Protein AF-A0A505HQ10-F1 (afdb_monomer_lite)

Structure (mmCIF, N/CA/C/O backbone):
data_AF-A0A505HQ10-F1
#
_entry.id   AF-A0A505HQ10-F1
#
loop_
_atom_site.group_PDB
_atom_site.id
_atom_site.type_symbol
_atom_site.label_atom_id
_atom_site.label_alt_id
_atom_site.label_comp_id
_atom_site.label_asym_id
_atom_site.label_entity_id
_atom_site.label_seq_id
_atom_site.pdbx_PDB_ins_code
_atom_site.Cartn_x
_atom_site.Cartn_y
_atom_site.Cartn_z
_atom_site.occupancy
_atom_site.B_iso_or_equiv
_atom_site.auth_seq_id
_atom_site.auth_comp_id
_atom_site.auth_asym_id
_atom_site.auth_atom_id
_atom_site.pdbx_PDB_model_num
ATOM 1 N N . MET A 1 1 ? 31.669 -4.950 -27.043 1.00 69.25 1 MET A N 1
ATOM 2 C CA . MET A 1 1 ? 32.373 -6.234 -26.830 1.00 69.25 1 MET A CA 1
ATOM 3 C C . MET A 1 1 ? 33.178 -6.552 -28.081 1.00 69.25 1 MET A C 1
ATOM 5 O O . MET A 1 1 ? 32.612 -6.490 -29.171 1.00 69.25 1 MET A O 1
ATOM 9 N N . SER A 1 2 ? 34.486 -6.797 -27.958 1.00 76.25 2 SER A N 1
ATOM 10 C CA . SER A 1 2 ? 35.298 -7.228 -29.107 1.00 76.25 2 SER A CA 1
ATOM 11 C C . SER A 1 2 ? 35.039 -8.706 -29.431 1.00 76.25 2 SER A C 1
ATOM 13 O O . SER A 1 2 ? 34.543 -9.439 -28.576 1.00 76.25 2 SER A O 1
ATOM 15 N N . CYS A 1 3 ? 35.395 -9.170 -30.632 1.00 75.81 3 CYS A N 1
ATOM 16 C CA . CYS A 1 3 ? 35.243 -10.585 -31.007 1.00 75.81 3 CYS A CA 1
ATOM 17 C C . CYS A 1 3 ? 36.034 -11.506 -30.058 1.00 75.81 3 CYS A C 1
ATOM 19 O O . CYS A 1 3 ? 35.533 -12.537 -29.627 1.00 75.81 3 CYS A O 1
ATOM 21 N N . LYS A 1 4 ? 37.225 -11.066 -29.624 1.00 78.88 4 LYS A N 1
ATOM 22 C CA . LYS A 1 4 ? 38.068 -11.785 -28.652 1.00 78.88 4 LYS A CA 1
ATOM 23 C C . LYS A 1 4 ? 37.446 -11.876 -27.258 1.00 78.88 4 LYS A C 1
ATOM 25 O O . LYS A 1 4 ? 37.698 -12.832 -26.532 1.00 78.88 4 LYS A O 1
ATOM 30 N N . ASP A 1 5 ? 36.676 -10.868 -26.853 1.00 80.81 5 ASP A N 1
ATOM 31 C CA . ASP A 1 5 ? 35.948 -10.919 -25.582 1.00 80.81 5 ASP A CA 1
ATOM 32 C C . ASP A 1 5 ? 34.778 -11.898 -25.680 1.00 80.81 5 ASP A C 1
ATOM 34 O O . ASP A 1 5 ? 34.538 -12.654 -24.744 1.00 80.81 5 ASP A O 1
ATOM 38 N N . PHE A 1 6 ? 34.095 -11.935 -26.827 1.00 81.56 6 PHE A N 1
ATOM 39 C CA . PHE A 1 6 ? 33.006 -12.876 -27.063 1.00 81.56 6 PHE A CA 1
ATOM 40 C C . PHE A 1 6 ? 33.484 -14.335 -27.056 1.00 81.56 6 PHE A C 1
ATOM 42 O O . PHE A 1 6 ? 32.875 -15.155 -26.377 1.00 81.56 6 PHE A O 1
ATOM 49 N N . GLU A 1 7 ? 34.619 -14.646 -27.693 1.00 82.44 7 GLU A N 1
ATOM 50 C CA . GLU A 1 7 ? 35.239 -15.984 -27.644 1.00 82.44 7 GLU A CA 1
ATOM 51 C C . GLU A 1 7 ? 35.497 -16.456 -26.203 1.00 82.44 7 GLU A C 1
ATOM 53 O O . GLU A 1 7 ? 35.277 -17.619 -25.868 1.00 82.44 7 GLU A O 1
ATOM 58 N N . LYS A 1 8 ? 35.919 -15.547 -25.312 1.00 82.94 8 LYS A N 1
ATOM 59 C CA . LYS A 1 8 ? 36.089 -15.864 -23.885 1.00 82.94 8 LYS A CA 1
ATOM 60 C C . LYS A 1 8 ? 34.754 -16.116 -23.194 1.00 82.94 8 LYS A C 1
ATOM 62 O O . LYS A 1 8 ? 34.666 -17.021 -22.369 1.00 82.94 8 LYS A O 1
ATOM 67 N N . VAL A 1 9 ? 33.727 -15.327 -23.517 1.00 82.19 9 VAL A N 1
ATOM 68 C CA . VAL A 1 9 ? 32.388 -15.473 -22.928 1.00 82.19 9 VAL A CA 1
ATOM 69 C C . VAL A 1 9 ? 31.725 -16.780 -23.369 1.00 82.19 9 VAL A C 1
ATOM 71 O O . VAL A 1 9 ? 31.052 -17.416 -22.562 1.00 82.19 9 VAL A O 1
ATOM 74 N N . GLN A 1 10 ? 31.975 -17.239 -24.598 1.00 81.81 10 GLN A N 1
ATOM 75 C CA . GLN A 1 10 ? 31.520 -18.549 -25.079 1.00 81.81 10 GLN A CA 1
ATOM 76 C C . GLN A 1 10 ? 32.100 -19.727 -24.284 1.00 81.81 10 GLN A C 1
ATOM 78 O O . GLN A 1 10 ? 31.505 -20.800 -24.279 1.00 81.81 10 GLN A O 1
ATOM 83 N N . GLY A 1 11 ? 33.222 -19.530 -23.584 1.00 80.94 11 GLY A N 1
ATOM 84 C CA . GLY A 1 11 ? 33.797 -20.522 -22.676 1.00 80.94 11 GLY A CA 1
ATOM 85 C C . GLY A 1 11 ? 33.068 -20.662 -21.333 1.00 80.94 11 GLY A C 1
ATOM 86 O O . GLY A 1 11 ? 33.374 -21.588 -20.583 1.00 80.94 11 GLY A O 1
ATOM 87 N N . TYR A 1 12 ? 32.126 -19.772 -21.003 1.00 85.06 12 TYR A N 1
ATOM 88 C CA . TYR A 1 12 ? 31.297 -19.905 -19.804 1.00 85.06 12 TYR A CA 1
ATOM 89 C C . TYR A 1 12 ? 30.144 -20.888 -20.021 1.00 85.06 12 TYR A C 1
ATOM 91 O O . TYR A 1 12 ? 29.662 -21.078 -21.136 1.00 85.06 12 TYR A O 1
ATOM 99 N N . SER A 1 13 ? 29.653 -21.478 -18.929 1.00 85.06 13 SER A N 1
ATOM 100 C CA . SER A 1 13 ? 28.484 -22.366 -18.920 1.00 85.06 13 SER A CA 1
ATOM 101 C C . SER A 1 13 ? 27.173 -21.576 -19.063 1.00 85.06 13 SER A C 1
ATOM 103 O O . SER A 1 13 ? 26.354 -21.540 -18.145 1.00 85.06 13 SER A O 1
ATOM 105 N N . ILE A 1 14 ? 27.009 -20.891 -20.192 1.00 84.31 14 ILE A N 1
ATOM 106 C CA . ILE A 1 14 ? 25.787 -20.181 -20.576 1.00 84.31 14 ILE A CA 1
ATOM 107 C C . ILE A 1 14 ? 25.034 -21.067 -21.568 1.00 84.31 14 ILE A C 1
ATOM 109 O O . ILE A 1 14 ? 25.628 -21.572 -22.522 1.00 84.31 14 ILE A O 1
ATOM 113 N N . ASP A 1 15 ? 23.732 -21.257 -21.358 1.00 87.50 15 ASP A N 1
ATOM 114 C CA . ASP A 1 15 ? 22.881 -21.871 -22.376 1.00 87.50 15 ASP A CA 1
ATOM 115 C C . ASP A 1 15 ? 22.620 -20.854 -23.487 1.00 87.50 15 ASP A C 1
ATOM 117 O O . ASP A 1 15 ? 21.781 -19.966 -23.362 1.00 87.50 15 ASP A O 1
ATOM 121 N N . TRP A 1 16 ? 23.381 -20.955 -24.573 1.00 86.94 16 TRP A N 1
ATOM 122 C CA . TRP A 1 16 ? 23.271 -20.043 -25.709 1.00 86.94 16 TRP A CA 1
ATOM 123 C C . TRP A 1 16 ? 21.993 -20.241 -26.531 1.00 86.94 16 TRP A C 1
ATOM 125 O O . TRP A 1 16 ? 21.658 -19.364 -27.323 1.00 86.94 16 TRP A O 1
ATOM 135 N N . ASN A 1 17 ? 21.252 -21.337 -26.328 1.00 89.56 17 ASN A N 1
ATOM 136 C CA . ASN A 1 17 ? 20.013 -21.605 -27.065 1.00 89.56 17 ASN A CA 1
ATOM 137 C C . ASN A 1 17 ? 18.846 -20.711 -26.627 1.00 89.56 17 ASN A C 1
ATOM 139 O O . ASN A 1 17 ? 17.808 -20.709 -27.280 1.00 89.56 17 ASN A O 1
ATOM 143 N N . ILE A 1 18 ? 19.005 -19.944 -25.543 1.00 90.00 18 ILE A N 1
ATOM 144 C CA . ILE A 1 18 ? 18.011 -18.950 -25.117 1.00 90.00 18 ILE A CA 1
ATOM 145 C C . ILE A 1 18 ? 17.978 -17.713 -26.031 1.00 90.00 18 ILE A C 1
ATOM 147 O O . ILE A 1 18 ? 17.089 -16.879 -25.878 1.00 90.00 18 ILE A O 1
ATOM 151 N N . PHE A 1 19 ? 18.953 -17.558 -26.936 1.00 91.19 19 PHE A N 1
ATOM 152 C CA . PHE A 1 19 ? 19.050 -16.425 -27.853 1.00 91.19 19 PHE A CA 1
ATOM 153 C C . PHE A 1 19 ? 18.752 -16.857 -29.292 1.00 91.19 19 PHE A C 1
ATOM 155 O O . PHE A 1 19 ? 19.491 -17.653 -29.868 1.00 91.19 19 PHE A O 1
ATOM 162 N N . ASP A 1 20 ? 17.744 -16.247 -29.917 1.00 89.69 20 ASP A N 1
ATOM 163 C CA . ASP A 1 20 ? 17.444 -16.445 -31.346 1.00 89.69 20 ASP A CA 1
ATOM 164 C C . ASP A 1 20 ? 18.502 -15.815 -32.274 1.00 89.69 20 ASP A C 1
ATOM 166 O O . ASP A 1 20 ? 18.620 -16.167 -33.449 1.00 89.69 20 ASP A O 1
ATOM 170 N N . GLY A 1 21 ? 19.287 -14.865 -31.758 1.00 88.12 21 GLY A N 1
ATOM 171 C CA . GLY A 1 21 ? 20.346 -14.191 -32.498 1.00 88.12 21 GLY A CA 1
ATOM 172 C C . GLY A 1 21 ? 21.347 -13.494 -31.582 1.00 88.12 21 GLY A C 1
ATOM 173 O O . GLY A 1 21 ? 20.997 -12.987 -30.517 1.00 88.12 21 GLY A O 1
ATOM 174 N N . ILE A 1 22 ? 22.610 -13.451 -32.014 1.00 89.0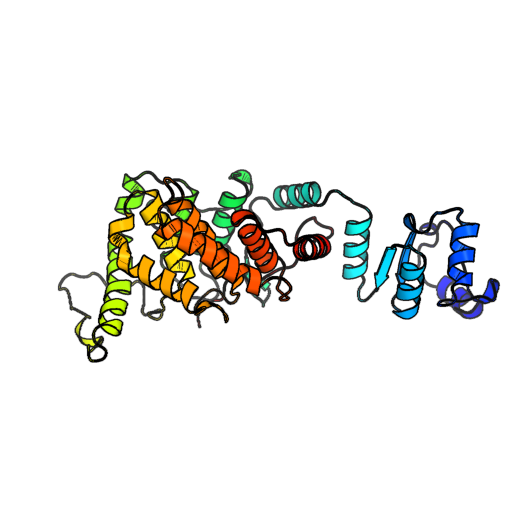0 22 ILE A N 1
ATOM 175 C CA . ILE A 1 22 ? 23.713 -12.824 -31.278 1.00 89.00 22 ILE A CA 1
ATOM 176 C C . ILE A 1 22 ? 24.330 -11.732 -32.155 1.00 89.00 22 ILE A C 1
ATOM 178 O O . ILE A 1 22 ? 24.788 -11.997 -33.264 1.00 89.00 22 ILE A O 1
ATOM 182 N N . PHE A 1 23 ? 24.361 -10.500 -31.641 1.00 88.62 23 PHE A N 1
ATOM 183 C CA . PHE A 1 23 ? 24.881 -9.325 -32.343 1.00 88.62 23 PHE A CA 1
ATOM 184 C C . PHE A 1 23 ? 26.115 -8.777 -31.619 1.00 88.62 23 PHE A C 1
ATOM 186 O O . PHE A 1 23 ? 26.019 -8.246 -30.510 1.00 88.62 23 PHE A O 1
ATOM 193 N N . ILE A 1 24 ? 27.289 -8.890 -32.245 1.00 87.50 24 ILE A N 1
ATOM 194 C CA . ILE A 1 24 ? 28.575 -8.519 -31.640 1.00 87.50 24 ILE A CA 1
ATOM 195 C C . ILE A 1 24 ? 29.078 -7.221 -32.272 1.00 87.50 24 ILE A C 1
ATOM 197 O O . ILE A 1 24 ? 29.291 -7.142 -33.479 1.00 87.50 24 ILE A O 1
ATOM 201 N N . SER A 1 25 ? 29.311 -6.189 -31.455 1.00 84.56 25 SER A N 1
ATOM 202 C CA . SER A 1 25 ? 29.759 -4.872 -31.944 1.00 84.56 25 SER A CA 1
ATOM 203 C C . SER A 1 25 ? 31.066 -4.930 -32.747 1.00 84.56 25 SER A C 1
ATOM 205 O O . SER A 1 25 ? 31.251 -4.145 -33.670 1.00 84.56 25 SER A O 1
ATOM 207 N N . GLY A 1 26 ? 31.967 -5.860 -32.400 1.00 81.44 26 GLY A N 1
ATOM 208 C CA . GLY A 1 26 ? 33.224 -6.073 -33.122 1.00 81.44 26 GLY A CA 1
ATOM 209 C C . GLY A 1 26 ? 33.031 -6.531 -34.571 1.00 81.44 26 GLY A C 1
ATOM 210 O O . GLY A 1 26 ? 33.751 -6.054 -35.441 1.00 81.44 26 GLY A O 1
ATOM 211 N N . ASP A 1 27 ? 32.025 -7.370 -34.834 1.00 81.69 27 ASP A N 1
ATOM 212 C CA . ASP A 1 27 ? 31.728 -7.878 -36.181 1.00 81.69 27 ASP A CA 1
ATOM 213 C C . ASP A 1 27 ? 30.981 -6.847 -37.031 1.00 81.69 27 ASP A C 1
ATOM 215 O O . ASP A 1 27 ? 31.125 -6.802 -38.250 1.00 81.69 27 ASP A O 1
ATOM 219 N N . MET A 1 28 ? 30.179 -5.999 -36.382 1.00 82.31 28 MET A N 1
ATOM 220 C CA . MET A 1 28 ? 29.328 -5.026 -37.067 1.00 82.31 28 MET A CA 1
ATOM 221 C C . MET A 1 28 ? 30.017 -3.675 -37.315 1.00 82.31 28 MET A C 1
ATOM 223 O O . MET A 1 28 ? 29.509 -2.865 -38.088 1.00 82.31 28 MET A O 1
ATOM 227 N N . GLY A 1 29 ? 31.139 -3.388 -36.642 1.00 86.75 29 GLY A N 1
ATOM 228 C CA . GLY A 1 29 ? 31.834 -2.094 -36.737 1.00 86.75 29 GLY A CA 1
ATOM 229 C C . GLY A 1 29 ? 31.038 -0.900 -36.185 1.00 86.75 29 GLY A C 1
ATOM 230 O O . GLY A 1 29 ? 31.403 0.254 -36.417 1.00 86.75 29 GLY A O 1
ATOM 231 N N . ILE A 1 30 ? 29.948 -1.174 -35.466 1.00 90.56 30 ILE A N 1
ATOM 232 C CA . ILE A 1 30 ? 29.060 -0.209 -34.812 1.00 90.56 30 ILE A CA 1
ATOM 233 C C . ILE A 1 30 ? 28.798 -0.690 -33.383 1.00 90.56 30 ILE A C 1
ATOM 235 O O . ILE A 1 30 ? 28.756 -1.898 -33.126 1.00 90.56 30 ILE A O 1
ATOM 239 N N . SER A 1 31 ? 28.635 0.229 -32.434 1.00 91.38 31 SER A N 1
ATOM 240 C CA . SER A 1 31 ? 28.509 -0.115 -31.016 1.00 91.38 31 SER A CA 1
ATOM 241 C C . SER A 1 31 ? 27.450 0.716 -30.300 1.00 91.38 31 SER A C 1
ATOM 243 O O . SER A 1 31 ? 27.067 1.786 -30.756 1.00 91.38 31 SER A O 1
ATOM 245 N N . LYS A 1 32 ? 26.961 0.228 -29.158 1.00 92.44 32 LYS A N 1
ATOM 246 C CA . LYS A 1 32 ? 26.178 1.058 -28.233 1.00 92.44 32 LYS A CA 1
ATOM 247 C C . LYS A 1 32 ? 27.102 2.122 -27.607 1.00 92.44 32 LYS A C 1
ATOM 249 O O . LYS A 1 32 ? 28.248 1.770 -27.316 1.00 92.44 32 LYS A O 1
ATOM 254 N N . PRO A 1 33 ? 26.648 3.369 -27.376 1.00 94.56 33 PRO A N 1
ATOM 255 C CA . PRO A 1 33 ? 25.275 3.876 -27.505 1.00 94.56 33 PRO A CA 1
ATOM 256 C C . PRO A 1 33 ? 24.950 4.507 -28.879 1.00 94.56 33 PRO A C 1
ATOM 258 O O . PRO A 1 33 ? 24.071 5.352 -28.978 1.00 94.56 33 PRO A O 1
ATOM 261 N N . GLU A 1 34 ? 25.646 4.166 -29.967 1.00 95.06 34 GLU A N 1
ATOM 262 C CA . GLU A 1 34 ? 25.384 4.793 -31.271 1.00 95.06 34 GLU A CA 1
ATOM 263 C C . GLU A 1 34 ? 23.969 4.451 -31.783 1.00 95.06 34 GLU A C 1
ATOM 265 O O . GLU A 1 34 ? 23.619 3.276 -31.892 1.00 95.06 34 GLU A O 1
ATOM 270 N N . LEU A 1 35 ? 23.177 5.453 -32.195 1.00 95.06 35 LEU A N 1
ATOM 271 C CA . LEU A 1 35 ? 21.815 5.258 -32.738 1.00 95.06 35 LEU A CA 1
ATOM 272 C C . LEU A 1 35 ? 21.767 4.200 -33.853 1.00 95.06 35 LEU A C 1
ATOM 274 O O . LEU A 1 35 ? 20.886 3.343 -33.881 1.00 95.06 35 LEU A O 1
ATOM 278 N N . ARG A 1 36 ? 22.771 4.213 -34.742 1.00 94.94 36 ARG A N 1
ATOM 279 C CA . ARG A 1 36 ? 22.881 3.263 -35.859 1.00 94.94 36 ARG A CA 1
ATOM 280 C C . ARG A 1 36 ? 23.001 1.802 -35.417 1.00 94.94 36 ARG A C 1
ATOM 282 O O . ARG A 1 36 ? 22.603 0.933 -36.182 1.00 94.94 36 ARG A O 1
ATOM 289 N N . PHE A 1 37 ? 23.515 1.519 -34.214 1.00 94.31 37 PHE A N 1
ATOM 290 C CA . PHE A 1 37 ? 23.559 0.158 -33.666 1.00 94.31 37 PHE A CA 1
ATOM 291 C C . PHE A 1 37 ? 22.145 -0.370 -33.423 1.00 94.31 37 PHE A C 1
ATOM 293 O O . PHE A 1 37 ? 21.797 -1.458 -33.874 1.00 94.31 37 PHE A O 1
ATOM 300 N N . PHE A 1 38 ? 21.313 0.425 -32.755 1.00 94.50 38 PHE A N 1
ATOM 301 C CA . PHE A 1 38 ? 19.937 0.054 -32.452 1.00 94.50 38 PHE A CA 1
ATOM 302 C C . PHE A 1 38 ? 19.074 -0.001 -33.717 1.00 94.50 38 PHE A C 1
ATOM 304 O O . PHE A 1 38 ? 18.340 -0.968 -33.889 1.00 94.50 38 PHE A O 1
ATOM 311 N N . SER A 1 39 ? 19.214 0.964 -34.638 1.00 94.38 39 SER A N 1
ATOM 312 C CA . SER A 1 39 ? 18.525 0.921 -35.938 1.00 94.38 39 SER A CA 1
ATOM 313 C C . SER A 1 39 ? 18.885 -0.343 -36.715 1.00 94.38 39 SER A C 1
ATOM 315 O O . SER A 1 39 ? 17.997 -1.036 -37.194 1.00 94.38 39 SER A O 1
ATOM 317 N N . HIS A 1 40 ? 20.174 -0.698 -36.763 1.00 93.31 40 HIS A N 1
ATOM 318 C CA . HIS A 1 40 ? 20.620 -1.915 -37.432 1.00 93.31 40 HIS A CA 1
ATOM 319 C C . HIS A 1 40 ? 19.999 -3.177 -36.821 1.00 93.31 40 HIS A C 1
ATOM 321 O O . HIS A 1 40 ? 19.583 -4.065 -37.558 1.00 93.31 40 HIS A O 1
ATOM 327 N N . ILE A 1 41 ? 19.915 -3.268 -35.489 1.00 92.44 41 ILE A N 1
ATOM 328 C CA . ILE A 1 41 ? 19.275 -4.411 -34.822 1.00 92.44 41 ILE A CA 1
ATOM 329 C C . ILE A 1 41 ? 17.781 -4.474 -35.151 1.00 92.44 41 ILE A C 1
ATOM 331 O O . ILE A 1 41 ? 17.301 -5.542 -35.525 1.00 92.44 41 ILE A O 1
ATOM 335 N N . LEU A 1 42 ? 17.059 -3.353 -35.058 1.00 94.12 42 LEU A N 1
ATOM 336 C CA . LEU A 1 42 ? 15.630 -3.286 -35.383 1.00 94.12 42 LEU A CA 1
ATOM 337 C C . LEU A 1 42 ? 15.362 -3.706 -36.835 1.00 94.12 42 LEU A C 1
ATOM 339 O O . LEU A 1 42 ? 14.501 -4.550 -37.078 1.00 94.12 42 LEU A O 1
ATOM 343 N N . ASP A 1 43 ? 16.162 -3.205 -37.780 1.00 93.44 43 ASP A N 1
ATOM 344 C CA . ASP A 1 43 ? 16.068 -3.562 -39.198 1.00 93.44 43 ASP A CA 1
ATOM 345 C C . ASP A 1 43 ? 16.375 -5.048 -39.432 1.00 93.44 43 ASP A C 1
ATOM 347 O O . ASP A 1 43 ? 15.724 -5.707 -40.239 1.00 93.44 43 ASP A O 1
ATOM 351 N N . ARG A 1 44 ? 17.363 -5.620 -38.735 1.00 91.75 44 ARG A N 1
ATOM 352 C CA . ARG A 1 44 ? 17.715 -7.043 -38.886 1.00 91.75 44 ARG A CA 1
ATOM 353 C C . ARG A 1 44 ? 16.656 -7.970 -38.302 1.00 91.75 44 ARG A C 1
ATOM 355 O O . ARG A 1 44 ? 16.420 -9.028 -38.878 1.00 91.75 44 ARG A O 1
ATOM 362 N N . LEU A 1 45 ? 16.041 -7.578 -37.189 1.00 92.25 45 LEU A N 1
ATOM 363 C CA . LEU A 1 45 ? 14.980 -8.339 -36.531 1.00 92.25 45 LEU A CA 1
ATOM 364 C C . LEU A 1 45 ? 13.592 -8.088 -37.139 1.00 92.25 45 LEU A C 1
ATOM 366 O O . LEU A 1 45 ? 12.681 -8.860 -36.864 1.00 92.25 45 LEU A O 1
ATOM 370 N N . GLN A 1 46 ? 13.438 -7.052 -37.976 1.00 95.19 46 GLN A N 1
ATOM 371 C CA . GLN A 1 46 ? 12.153 -6.617 -38.542 1.00 95.19 46 GLN A CA 1
ATOM 372 C C . GLN A 1 46 ? 11.108 -6.312 -37.452 1.00 95.19 46 GLN A C 1
ATOM 374 O O . GLN A 1 46 ? 9.938 -6.664 -37.587 1.00 95.19 46 GLN A O 1
ATOM 379 N N . LEU A 1 47 ? 11.542 -5.659 -36.368 1.00 95.31 47 LEU A N 1
ATOM 380 C CA . LEU A 1 47 ? 10.695 -5.281 -35.231 1.00 95.31 47 LEU A CA 1
ATOM 381 C C . LEU A 1 47 ? 10.499 -3.767 -35.171 1.00 95.31 47 LEU A C 1
ATOM 383 O O . LEU A 1 47 ? 11.431 -2.996 -35.417 1.00 95.31 47 LEU A O 1
ATOM 387 N N . ALA A 1 48 ? 9.303 -3.330 -34.780 1.00 96.44 48 ALA A N 1
ATOM 388 C CA . ALA A 1 48 ? 9.080 -1.935 -34.430 1.00 96.44 48 ALA A CA 1
ATOM 389 C C . ALA A 1 48 ? 9.755 -1.612 -33.081 1.00 96.44 48 ALA A C 1
ATOM 391 O O . ALA A 1 48 ? 9.785 -2.465 -32.191 1.00 96.44 48 ALA A O 1
ATOM 392 N N . PRO A 1 49 ? 10.232 -0.370 -32.856 1.00 96.19 49 PRO A N 1
ATOM 393 C CA . PRO A 1 49 ? 10.822 0.017 -31.573 1.00 96.19 49 PRO A CA 1
ATOM 394 C C . PRO A 1 49 ? 9.934 -0.318 -30.364 1.00 96.19 49 PRO A C 1
ATOM 396 O O . PRO A 1 49 ? 10.419 -0.839 -29.365 1.00 96.19 49 PRO A O 1
ATOM 399 N N . SER A 1 50 ? 8.617 -0.118 -30.484 1.00 94.81 50 SER A N 1
ATOM 400 C CA . SER A 1 50 ? 7.637 -0.392 -29.423 1.00 94.81 50 SER A CA 1
ATOM 401 C C . SER A 1 50 ? 7.498 -1.871 -29.039 1.00 94.81 50 SER A C 1
ATOM 403 O O . SER A 1 50 ? 6.855 -2.181 -28.038 1.00 94.81 50 SER A O 1
ATOM 405 N N . GLU A 1 51 ? 8.053 -2.781 -29.839 1.00 94.06 51 GLU A N 1
ATOM 406 C CA . GLU A 1 51 ? 8.045 -4.229 -29.605 1.00 94.06 51 GLU A CA 1
ATOM 407 C C . GLU A 1 51 ? 9.330 -4.712 -28.919 1.00 94.06 51 GLU A C 1
ATOM 409 O O . GLU A 1 51 ? 9.441 -5.885 -28.569 1.00 94.06 51 GLU A O 1
ATOM 414 N N . VAL A 1 52 ? 10.302 -3.818 -28.704 1.00 95.38 52 VAL A N 1
ATOM 415 C CA . VAL A 1 52 ? 11.618 -4.158 -28.164 1.00 95.38 52 VAL A CA 1
ATOM 416 C C . VAL A 1 52 ? 11.793 -3.606 -26.753 1.00 95.38 52 VAL A C 1
ATOM 418 O O . VAL A 1 52 ? 11.522 -2.436 -26.469 1.00 95.38 52 VAL A O 1
ATOM 421 N N . ILE A 1 53 ? 12.297 -4.470 -25.869 1.00 95.38 53 ILE A N 1
ATOM 422 C CA . ILE A 1 53 ? 12.751 -4.112 -24.526 1.00 95.38 53 ILE A CA 1
ATOM 423 C C . ILE A 1 53 ? 14.271 -4.269 -24.483 1.00 95.38 53 ILE A C 1
ATOM 425 O O . ILE A 1 53 ? 14.796 -5.361 -24.691 1.00 95.38 53 ILE A O 1
ATOM 429 N N . VAL A 1 54 ? 14.984 -3.185 -24.187 1.00 95.62 54 VAL A N 1
ATOM 430 C CA . VAL A 1 54 ? 16.441 -3.194 -24.017 1.00 95.62 54 VAL A CA 1
ATOM 431 C C . VAL A 1 54 ? 16.791 -3.324 -22.539 1.00 95.62 54 VAL A C 1
ATOM 433 O O . VAL A 1 54 ? 16.391 -2.496 -21.729 1.00 95.62 54 VAL A O 1
ATOM 436 N N . VAL A 1 55 ? 17.584 -4.332 -22.183 1.00 95.88 55 VAL A N 1
ATOM 437 C CA . VAL A 1 55 ? 18.128 -4.496 -20.827 1.00 95.88 55 VAL A CA 1
ATOM 438 C C . VAL A 1 55 ? 19.620 -4.183 -20.861 1.00 95.88 55 VAL A C 1
ATOM 440 O O . VAL A 1 55 ? 20.383 -4.863 -21.548 1.00 95.88 55 VAL A O 1
ATOM 443 N N . ASP A 1 56 ? 20.048 -3.147 -20.142 1.00 95.12 56 ASP A N 1
ATOM 444 C CA . ASP A 1 56 ? 21.451 -2.723 -20.118 1.00 95.12 56 ASP A CA 1
ATOM 445 C C . ASP A 1 56 ? 21.810 -2.074 -18.773 1.00 95.12 56 ASP A C 1
ATOM 447 O O . ASP A 1 56 ? 20.963 -1.474 -18.121 1.00 95.12 56 ASP A O 1
ATOM 451 N N . HIS A 1 57 ? 23.064 -2.198 -18.343 1.00 94.12 57 HIS A N 1
ATOM 452 C CA . HIS A 1 57 ? 23.566 -1.578 -17.109 1.00 94.12 57 HIS A CA 1
ATOM 453 C C . HIS A 1 57 ? 24.068 -0.145 -17.344 1.00 94.12 57 HIS A C 1
ATOM 455 O O . HIS A 1 57 ? 24.261 0.610 -16.395 1.00 94.12 57 HIS A O 1
ATOM 461 N N . ASN A 1 58 ? 24.317 0.236 -18.600 1.00 94.75 58 ASN A N 1
ATOM 462 C CA . ASN A 1 58 ? 24.805 1.556 -18.964 1.00 94.75 58 ASN A CA 1
ATOM 463 C C . ASN A 1 58 ? 23.636 2.505 -19.278 1.00 94.75 58 ASN A C 1
ATOM 465 O O . ASN A 1 58 ? 22.798 2.233 -20.141 1.00 94.75 58 ASN A O 1
ATOM 469 N N . THR A 1 59 ? 23.615 3.655 -18.604 1.00 95.62 59 THR A N 1
ATOM 470 C CA . THR A 1 59 ? 22.554 4.663 -18.725 1.00 95.62 59 THR A CA 1
ATOM 471 C C . THR A 1 59 ? 22.454 5.286 -20.115 1.00 95.62 59 THR A C 1
ATOM 473 O O . THR A 1 59 ? 21.345 5.578 -20.553 1.00 95.62 59 THR A O 1
ATOM 476 N N . ASP A 1 60 ? 23.564 5.448 -20.838 1.00 97.00 60 ASP A N 1
ATOM 477 C CA . ASP A 1 60 ? 23.570 6.036 -22.184 1.00 97.00 60 ASP A CA 1
ATOM 478 C C . ASP A 1 60 ? 22.952 5.074 -23.207 1.00 97.00 60 ASP A C 1
ATOM 480 O O . ASP A 1 60 ? 22.223 5.494 -24.110 1.00 97.00 60 ASP A O 1
ATOM 484 N N . ASN A 1 61 ? 23.175 3.766 -23.035 1.00 96.44 61 ASN A N 1
ATOM 485 C CA . ASN A 1 61 ? 22.543 2.730 -23.857 1.00 96.44 61 ASN A CA 1
ATOM 486 C C . ASN A 1 61 ? 21.022 2.717 -23.645 1.00 96.44 61 ASN A C 1
ATOM 488 O O . ASN A 1 61 ? 20.263 2.671 -24.613 1.00 96.44 61 ASN A O 1
ATOM 492 N N . VAL A 1 62 ? 20.587 2.790 -22.382 1.00 96.38 62 VAL A N 1
ATOM 493 C CA . VAL A 1 62 ? 19.169 2.857 -21.994 1.00 96.38 62 VAL A CA 1
ATOM 494 C C . VAL A 1 62 ? 18.515 4.127 -22.538 1.00 96.38 62 VAL A C 1
ATOM 496 O O . VAL A 1 62 ? 17.456 4.051 -23.157 1.00 96.38 62 VAL A O 1
ATOM 499 N N . LEU A 1 63 ? 19.159 5.286 -22.369 1.00 96.81 63 LEU A N 1
ATOM 500 C CA . LEU A 1 63 ? 18.678 6.567 -22.889 1.00 96.81 63 LEU A CA 1
ATOM 501 C C . LEU A 1 63 ? 18.497 6.515 -24.406 1.00 96.81 63 LEU A C 1
ATOM 503 O O . LEU A 1 63 ? 17.453 6.920 -24.915 1.00 96.81 63 LEU A O 1
ATOM 507 N N . THR A 1 64 ? 19.492 5.983 -25.118 1.00 97.56 64 THR A N 1
ATOM 508 C CA . THR A 1 64 ? 19.442 5.852 -26.577 1.00 97.56 64 THR A CA 1
ATOM 509 C C . THR A 1 64 ? 18.271 4.972 -26.997 1.00 97.56 64 THR A C 1
ATOM 511 O O . THR A 1 64 ? 17.473 5.384 -27.839 1.00 97.56 64 THR A O 1
ATOM 514 N N . ALA A 1 65 ? 18.106 3.807 -26.365 1.00 96.94 65 ALA A N 1
ATOM 515 C CA . ALA A 1 65 ? 16.990 2.913 -26.645 1.00 96.94 65 ALA A CA 1
ATOM 516 C C . ALA A 1 65 ? 15.625 3.603 -26.456 1.00 96.94 65 ALA A C 1
ATOM 518 O O . ALA A 1 65 ? 14.793 3.594 -27.366 1.00 96.94 65 ALA A O 1
ATOM 519 N N . ILE A 1 66 ? 15.425 4.274 -25.317 1.00 96.50 66 ILE A N 1
ATOM 520 C CA . ILE A 1 66 ? 14.179 4.997 -25.016 1.00 96.50 66 ILE A CA 1
ATOM 521 C C . ILE A 1 66 ? 13.936 6.119 -26.032 1.00 96.50 66 ILE A C 1
ATOM 523 O O . ILE A 1 66 ? 12.830 6.247 -26.554 1.00 96.50 66 ILE A O 1
ATOM 527 N N . SER A 1 67 ? 14.967 6.901 -26.373 1.00 97.06 67 SER A N 1
ATOM 528 C CA . SER A 1 67 ? 14.860 7.997 -27.352 1.00 97.06 67 SER A CA 1
ATOM 529 C C . SER A 1 67 ? 14.438 7.537 -28.752 1.00 97.06 67 SER A C 1
ATOM 531 O O . SER A 1 67 ? 13.892 8.323 -29.522 1.00 97.06 67 SER A O 1
ATOM 533 N N . MET A 1 68 ? 14.661 6.259 -29.070 1.00 96.62 68 MET A N 1
ATOM 534 C CA . MET A 1 68 ? 14.275 5.638 -30.336 1.00 96.62 68 MET A CA 1
ATOM 535 C C . MET A 1 68 ? 12.891 4.974 -30.285 1.00 96.62 68 MET A C 1
ATOM 537 O O . MET A 1 68 ? 12.471 4.373 -31.270 1.00 96.62 68 MET A O 1
ATOM 541 N N . GLY A 1 69 ? 12.173 5.085 -29.162 1.00 96.12 69 GLY A N 1
ATOM 542 C CA . GLY A 1 69 ? 10.826 4.541 -28.981 1.00 96.12 69 GLY A CA 1
ATOM 543 C C . GLY A 1 69 ? 10.781 3.101 -28.464 1.00 96.12 69 GLY A C 1
ATOM 544 O O . GLY A 1 69 ? 9.718 2.484 -28.517 1.00 96.12 69 GLY A O 1
ATOM 545 N N . MET A 1 70 ? 11.905 2.560 -27.979 1.00 96.88 70 MET A N 1
ATOM 546 C CA . MET A 1 70 ? 11.945 1.255 -27.310 1.00 96.88 70 MET A CA 1
ATOM 547 C C . MET A 1 70 ? 11.612 1.376 -25.823 1.00 96.88 70 MET A C 1
ATOM 549 O O . MET A 1 70 ? 11.810 2.421 -25.203 1.00 96.88 70 MET A O 1
ATOM 553 N N . SER A 1 71 ? 11.156 0.276 -25.227 1.00 95.00 71 SER A N 1
ATOM 554 C CA . SER A 1 71 ? 11.164 0.142 -23.768 1.00 95.00 71 SER A CA 1
ATOM 555 C C . SER A 1 71 ? 12.573 -0.213 -23.302 1.00 95.00 71 SER A C 1
ATOM 557 O O . SER A 1 71 ? 13.324 -0.870 -24.025 1.00 95.00 71 SER A O 1
ATOM 559 N N . ALA A 1 72 ? 12.954 0.188 -22.091 1.00 95.00 72 ALA A N 1
ATOM 560 C CA . ALA A 1 72 ? 14.253 -0.190 -21.551 1.00 95.00 72 ALA A CA 1
ATOM 561 C C . ALA A 1 72 ? 14.237 -0.387 -20.033 1.00 95.00 72 ALA A C 1
ATOM 563 O O . ALA A 1 72 ? 13.428 0.200 -19.312 1.00 95.00 72 ALA A O 1
ATOM 564 N N . VAL A 1 73 ? 15.155 -1.230 -19.566 1.00 94.75 73 VAL A N 1
ATOM 565 C CA . VAL A 1 73 ? 15.398 -1.560 -18.164 1.00 94.75 73 VAL A CA 1
ATOM 566 C C . VAL A 1 73 ? 16.859 -1.266 -17.852 1.00 94.75 73 VAL A C 1
ATOM 568 O O . VAL A 1 73 ? 17.757 -1.850 -18.462 1.00 94.75 73 VAL A O 1
ATOM 571 N N . LEU A 1 74 ? 17.090 -0.391 -16.872 1.00 94.25 74 LEU A N 1
ATOM 572 C CA . LEU A 1 74 ? 18.414 -0.192 -16.293 1.00 94.25 74 LEU A CA 1
ATOM 573 C C . LEU A 1 74 ? 18.717 -1.347 -15.328 1.00 94.25 74 LEU A C 1
ATOM 575 O O . LEU A 1 74 ? 18.114 -1.459 -14.260 1.00 94.25 74 LEU A O 1
ATOM 579 N N . ALA A 1 75 ? 19.629 -2.227 -15.726 1.00 92.38 75 ALA A N 1
ATOM 580 C CA . ALA A 1 75 ? 19.949 -3.457 -15.015 1.00 92.38 75 ALA A CA 1
ATOM 581 C C . ALA A 1 75 ? 20.859 -3.204 -13.801 1.00 92.38 75 ALA A C 1
ATOM 583 O O . ALA A 1 75 ? 22.073 -3.387 -13.877 1.00 92.38 75 ALA A O 1
ATOM 584 N N . ASN A 1 76 ? 20.264 -2.796 -12.676 1.00 89.69 76 ASN A N 1
ATOM 585 C CA . ASN A 1 76 ? 20.980 -2.599 -11.407 1.00 89.69 76 ASN A CA 1
ATOM 586 C C . ASN A 1 76 ? 21.204 -3.913 -10.642 1.00 89.69 76 ASN A C 1
ATOM 588 O O . ASN A 1 76 ? 22.242 -4.099 -10.010 1.00 89.69 76 ASN A O 1
ATOM 592 N N . SER A 1 77 ? 20.234 -4.828 -10.705 1.00 92.25 77 SER A N 1
ATOM 593 C CA . SER A 1 77 ? 20.296 -6.157 -10.097 1.00 92.25 77 SER A CA 1
ATOM 594 C C . SER A 1 77 ? 19.487 -7.170 -10.924 1.00 92.25 77 SER A C 1
ATOM 596 O O . SER A 1 77 ? 18.579 -6.764 -11.659 1.00 92.25 77 SER A O 1
ATOM 598 N N . PRO A 1 78 ? 19.778 -8.482 -10.824 1.00 91.69 78 PRO A N 1
ATOM 599 C CA . PRO A 1 78 ? 18.971 -9.515 -11.477 1.00 91.69 78 PRO A CA 1
ATOM 600 C C . PRO A 1 78 ? 17.484 -9.456 -11.096 1.00 91.69 78 PRO A C 1
ATOM 602 O O . PRO A 1 78 ? 16.627 -9.578 -11.973 1.00 91.69 78 PRO A O 1
ATOM 605 N N . ASP A 1 79 ? 17.180 -9.189 -9.823 1.00 90.75 79 ASP A N 1
ATOM 606 C CA . ASP A 1 79 ? 15.806 -9.116 -9.312 1.00 90.75 79 ASP A CA 1
ATOM 607 C C . ASP A 1 79 ? 15.041 -7.927 -9.912 1.00 90.75 79 ASP A C 1
ATOM 609 O O . ASP A 1 79 ? 13.876 -8.051 -10.300 1.00 90.75 79 ASP A O 1
ATOM 613 N N . ASP A 1 80 ? 15.702 -6.774 -10.063 1.00 88.62 80 ASP A N 1
ATOM 614 C CA . ASP A 1 80 ? 15.106 -5.596 -10.703 1.00 88.62 80 ASP A CA 1
ATOM 615 C C . ASP A 1 80 ? 14.822 -5.830 -12.188 1.00 88.62 80 ASP A C 1
ATOM 617 O O . ASP A 1 80 ? 13.786 -5.391 -12.699 1.00 88.62 80 ASP A O 1
ATOM 621 N N . VAL A 1 81 ? 15.719 -6.543 -12.879 1.00 93.75 81 VAL A N 1
ATOM 622 C CA . VAL A 1 81 ? 15.530 -6.919 -14.285 1.00 93.75 81 VAL A CA 1
ATOM 623 C C . VAL A 1 81 ? 14.344 -7.860 -14.424 1.00 93.75 81 VAL A C 1
ATOM 625 O O . VAL A 1 81 ? 13.448 -7.582 -15.221 1.00 93.75 81 VAL A O 1
ATOM 628 N N . GLN A 1 82 ? 14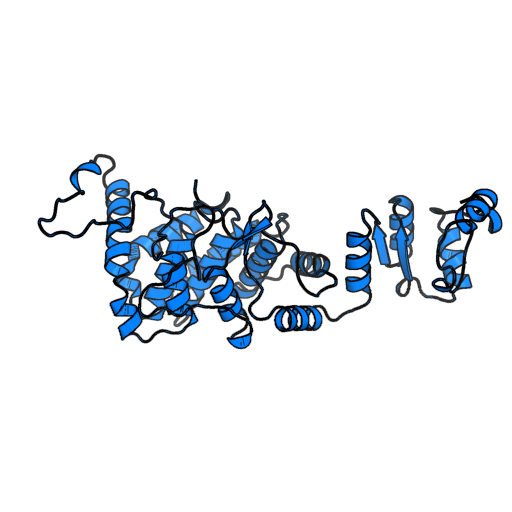.298 -8.934 -13.631 1.00 94.56 82 GLN A N 1
ATOM 629 C CA . GLN A 1 82 ? 13.201 -9.898 -13.672 1.00 94.56 82 GLN A CA 1
ATOM 630 C C . GLN A 1 82 ? 11.859 -9.209 -13.412 1.00 94.56 82 GLN A C 1
ATOM 632 O O . GLN A 1 82 ? 10.919 -9.379 -14.189 1.00 94.56 82 GLN A O 1
ATOM 637 N N . ARG A 1 83 ? 11.783 -8.385 -12.362 1.00 94.38 83 ARG A N 1
ATOM 638 C CA . ARG A 1 83 ? 10.583 -7.619 -12.023 1.00 94.38 83 ARG A CA 1
ATOM 639 C C . ARG A 1 83 ? 10.130 -6.722 -13.170 1.00 94.38 83 ARG A C 1
ATOM 641 O O . ARG A 1 83 ? 8.967 -6.766 -13.566 1.00 94.38 83 ARG A O 1
ATOM 648 N N . SER A 1 84 ? 11.047 -5.931 -13.722 1.00 93.88 84 SER A N 1
ATOM 649 C CA . SER A 1 84 ? 10.729 -4.994 -14.800 1.00 93.88 84 SER A CA 1
ATOM 650 C C . SER A 1 84 ? 10.236 -5.729 -16.045 1.00 93.88 84 SER A C 1
ATOM 652 O O . SER A 1 84 ? 9.216 -5.350 -16.616 1.00 93.88 84 SER A O 1
ATOM 654 N N . LEU A 1 85 ? 10.906 -6.818 -16.438 1.00 93.88 85 LEU A N 1
ATOM 655 C CA . LEU A 1 85 ? 10.501 -7.634 -17.582 1.00 93.88 85 LEU A CA 1
ATOM 656 C C . LEU A 1 85 ? 9.113 -8.251 -17.386 1.00 93.88 85 LEU A C 1
ATOM 658 O O . LEU A 1 85 ? 8.286 -8.160 -18.289 1.00 93.88 85 LEU A O 1
ATOM 662 N N . VAL A 1 86 ? 8.818 -8.814 -16.210 1.00 94.31 86 VAL A N 1
ATOM 663 C CA . VAL A 1 86 ? 7.479 -9.347 -15.904 1.00 94.31 86 VAL A CA 1
ATOM 664 C C . VAL A 1 86 ? 6.418 -8.248 -15.996 1.00 94.31 86 VAL A C 1
ATOM 666 O O . VAL A 1 86 ? 5.358 -8.473 -16.579 1.00 94.31 86 VAL A O 1
ATOM 669 N N . ASN A 1 87 ? 6.711 -7.044 -15.503 1.00 93.19 87 ASN A N 1
ATOM 670 C CA . ASN A 1 87 ? 5.782 -5.916 -15.571 1.00 93.19 87 ASN A CA 1
ATOM 671 C C . ASN A 1 87 ? 5.556 -5.400 -17.003 1.00 93.19 87 ASN A C 1
ATOM 673 O O . ASN A 1 87 ? 4.442 -4.985 -17.319 1.00 93.19 87 ASN A O 1
ATOM 677 N N . TYR A 1 88 ? 6.557 -5.475 -17.887 1.00 90.56 88 TYR A N 1
ATOM 678 C CA . TYR A 1 88 ? 6.395 -5.140 -19.308 1.00 90.56 88 TYR A CA 1
ATOM 679 C C . TYR A 1 88 ? 5.635 -6.216 -20.103 1.00 90.56 88 TYR A C 1
ATOM 681 O O . TYR A 1 88 ? 4.818 -5.886 -20.971 1.00 90.56 88 TYR A O 1
ATOM 689 N N . ILE A 1 89 ? 5.925 -7.494 -19.837 1.00 89.62 89 ILE A N 1
ATOM 690 C CA . ILE A 1 89 ? 5.440 -8.631 -20.632 1.00 89.62 89 ILE A CA 1
ATOM 691 C C . ILE A 1 89 ? 4.041 -9.057 -20.185 1.00 89.62 89 ILE A C 1
ATOM 693 O O . ILE A 1 89 ? 3.127 -9.181 -21.001 1.00 89.62 89 ILE A O 1
ATOM 697 N N . GLU A 1 90 ? 3.846 -9.276 -18.888 1.00 84.19 90 GLU A N 1
ATOM 698 C CA . GLU A 1 90 ? 2.564 -9.709 -18.351 1.00 84.19 90 GLU A CA 1
ATOM 699 C C . GLU A 1 90 ? 1.734 -8.471 -17.979 1.00 84.19 90 GLU A C 1
ATOM 701 O O . GLU A 1 90 ? 1.913 -7.830 -16.947 1.00 84.19 90 GLU A O 1
ATOM 706 N N . ARG A 1 91 ? 0.807 -8.099 -18.865 1.00 78.62 91 ARG A N 1
ATOM 707 C CA . ARG A 1 91 ? 0.029 -6.849 -18.775 1.00 78.62 91 ARG A CA 1
ATOM 708 C C . ARG A 1 91 ? -1.243 -6.950 -17.921 1.00 78.62 91 ARG A C 1
ATOM 710 O O . ARG A 1 91 ? -2.168 -6.166 -18.113 1.00 78.62 91 ARG A O 1
ATOM 717 N N . ASN A 1 92 ? -1.320 -7.911 -16.997 1.00 93.06 92 ASN A N 1
ATOM 718 C CA . ASN A 1 92 ? -2.465 -8.061 -16.091 1.00 93.06 92 ASN A CA 1
ATOM 719 C C . ASN A 1 92 ? -2.027 -8.060 -14.612 1.00 93.06 92 ASN A C 1
ATOM 721 O O . ASN A 1 92 ? -2.022 -9.109 -13.960 1.00 93.06 92 ASN A O 1
ATOM 725 N N . PRO A 1 93 ? -1.653 -6.886 -14.068 1.00 94.50 93 PRO A N 1
ATOM 726 C CA . PRO A 1 93 ? -1.175 -6.771 -12.691 1.00 94.50 93 PRO A CA 1
ATOM 727 C C . PRO A 1 93 ? -2.237 -7.162 -11.656 1.00 94.50 93 PRO A C 1
ATOM 729 O O . PRO A 1 93 ? -1.903 -7.708 -10.603 1.00 94.50 93 PRO A O 1
ATOM 732 N N . THR A 1 94 ? -3.519 -6.939 -11.958 1.00 95.12 94 THR A N 1
ATOM 733 C CA . THR A 1 94 ? -4.634 -7.305 -11.075 1.00 95.12 94 THR A CA 1
ATOM 734 C C . THR A 1 94 ? -4.755 -8.818 -10.928 1.00 95.12 94 THR A C 1
ATOM 736 O O . THR A 1 94 ? -4.832 -9.315 -9.808 1.00 95.12 94 THR A O 1
ATOM 739 N N . GLU A 1 95 ? -4.716 -9.564 -12.034 1.00 95.69 95 GLU A N 1
ATOM 740 C CA . GLU A 1 95 ? -4.791 -11.028 -11.994 1.00 95.69 95 GLU A CA 1
ATOM 741 C C . GLU A 1 95 ? -3.568 -11.646 -11.307 1.00 95.69 95 GLU A C 1
ATOM 743 O O . GLU A 1 95 ? -3.709 -12.596 -10.538 1.00 95.69 95 GLU A O 1
ATOM 748 N N . ARG A 1 96 ? -2.371 -11.082 -11.514 1.00 95.56 96 ARG A N 1
ATOM 749 C CA . ARG A 1 96 ? -1.180 -11.480 -10.749 1.00 95.56 96 ARG A CA 1
ATOM 750 C C . ARG A 1 96 ? -1.354 -11.257 -9.252 1.00 95.56 96 ARG A C 1
ATOM 752 O O . ARG A 1 96 ? -1.080 -12.167 -8.476 1.00 95.56 96 ARG A O 1
ATOM 759 N N . GLY A 1 97 ? -1.835 -10.078 -8.857 1.00 96.56 97 GLY A N 1
ATOM 760 C CA . GLY A 1 97 ? -2.105 -9.763 -7.455 1.00 96.56 97 GLY A CA 1
ATOM 761 C C . GLY A 1 97 ? -3.124 -10.726 -6.847 1.00 96.56 97 GLY A C 1
ATOM 762 O O . GLY A 1 97 ? -2.916 -11.246 -5.757 1.00 96.56 97 GLY A O 1
ATOM 763 N N . ARG A 1 98 ? -4.182 -11.060 -7.592 1.00 96.62 98 ARG A N 1
ATOM 764 C CA . ARG A 1 98 ? -5.189 -12.045 -7.178 1.00 96.62 98 ARG A CA 1
ATOM 765 C C . ARG A 1 98 ? -4.578 -13.435 -6.967 1.00 96.62 98 ARG A C 1
ATOM 767 O O . ARG A 1 98 ? -4.785 -14.031 -5.916 1.00 96.62 98 ARG A O 1
ATOM 774 N N . LYS A 1 99 ? -3.756 -13.917 -7.906 1.00 97.00 99 LYS A N 1
ATOM 775 C CA . LYS A 1 99 ? -3.026 -15.190 -7.764 1.00 97.00 99 LYS A CA 1
ATOM 776 C C . LYS A 1 99 ? -2.058 -15.177 -6.583 1.00 97.00 99 LYS A C 1
ATOM 778 O O . LYS A 1 99 ? -1.899 -16.206 -5.931 1.00 97.00 99 LYS A O 1
ATOM 783 N N . PHE A 1 100 ? -1.405 -14.047 -6.307 1.00 97.62 100 PHE A N 1
ATOM 784 C CA . PHE A 1 100 ? -0.563 -13.895 -5.122 1.00 97.62 100 PHE A CA 1
ATOM 785 C C . PHE A 1 100 ? -1.384 -14.088 -3.844 1.00 97.62 100 PHE A C 1
ATOM 787 O O . PHE A 1 100 ? -0.982 -14.883 -2.996 1.00 97.62 100 PHE A O 1
ATOM 794 N N . LEU A 1 101 ? -2.544 -13.430 -3.729 1.00 97.94 101 LEU A N 1
ATOM 795 C CA . LEU A 1 101 ? -3.439 -13.589 -2.577 1.00 97.94 101 LEU A CA 1
ATOM 796 C C . LEU A 1 101 ? -3.868 -15.051 -2.399 1.00 97.94 101 LEU A C 1
ATOM 798 O O . LEU A 1 101 ? -3.743 -15.592 -1.305 1.00 97.94 101 LEU A O 1
ATOM 802 N N . GLU A 1 102 ? -4.304 -15.715 -3.473 1.00 97.62 102 GLU A N 1
ATOM 803 C CA . GLU A 1 102 ? -4.737 -17.120 -3.434 1.00 97.62 102 GLU A CA 1
ATOM 804 C C . GLU A 1 102 ? -3.614 -18.072 -3.007 1.00 97.62 102 GLU A C 1
ATOM 806 O O . GLU A 1 102 ? -3.810 -18.926 -2.143 1.00 97.62 102 GLU A O 1
ATOM 811 N N . ARG A 1 103 ? -2.418 -17.921 -3.589 1.00 98.12 103 ARG A N 1
ATOM 812 C CA . ARG A 1 103 ? -1.249 -18.759 -3.271 1.00 98.12 103 ARG A CA 1
ATOM 813 C C . ARG A 1 103 ? -0.772 -18.574 -1.835 1.00 98.12 103 ARG A C 1
ATOM 815 O O . ARG A 1 103 ? -0.241 -19.515 -1.254 1.00 98.12 103 ARG A O 1
ATOM 822 N N . ASN A 1 104 ? -0.954 -17.376 -1.282 1.00 97.88 104 ASN A N 1
ATOM 823 C CA . ASN A 1 104 ? -0.507 -17.008 0.058 1.00 97.88 104 ASN A CA 1
ATOM 824 C C . ASN A 1 104 ? -1.653 -16.948 1.076 1.00 97.88 104 ASN A C 1
ATOM 826 O O . ASN A 1 104 ? -1.457 -16.426 2.177 1.00 97.88 104 ASN A O 1
ATOM 830 N N . ALA A 1 105 ? -2.833 -17.482 0.746 1.00 98.12 105 ALA A N 1
ATOM 831 C CA . ALA A 1 105 ? -3.977 -17.504 1.646 1.00 98.12 105 ALA A CA 1
ATOM 832 C C . ALA A 1 105 ? -3.556 -18.042 3.024 1.00 98.12 105 ALA A C 1
ATOM 834 O O . ALA A 1 105 ? -2.884 -19.072 3.123 1.00 98.12 105 ALA A O 1
ATOM 835 N N . LYS A 1 106 ? -3.921 -17.311 4.083 1.00 96.81 106 LYS A N 1
ATOM 836 C CA . LYS A 1 106 ? -3.596 -17.584 5.494 1.00 96.81 106 LYS A CA 1
ATOM 837 C C . LYS A 1 106 ? -2.111 -17.505 5.872 1.00 96.81 106 LYS A C 1
ATOM 839 O O . LYS A 1 106 ? -1.769 -17.822 7.004 1.00 96.81 106 LYS A O 1
ATOM 844 N N . ASN A 1 107 ? -1.238 -17.078 4.959 1.00 96.31 107 ASN A N 1
ATOM 845 C CA . ASN A 1 107 ? 0.213 -17.000 5.170 1.00 96.31 107 ASN A CA 1
ATOM 846 C C . ASN A 1 107 ? 0.783 -15.578 4.996 1.00 96.31 107 ASN A C 1
ATOM 848 O O . ASN A 1 107 ? 1.991 -15.380 5.110 1.00 96.31 107 ASN A O 1
ATOM 852 N N . MET A 1 108 ? -0.064 -14.572 4.746 1.00 95.56 108 MET A N 1
ATOM 853 C CA . MET A 1 108 ? 0.335 -13.166 4.570 1.00 95.56 108 MET A CA 1
ATOM 854 C C . MET A 1 108 ? 0.595 -12.463 5.910 1.00 95.56 108 MET A C 1
ATOM 856 O O . MET A 1 108 ? -0.108 -11.526 6.278 1.00 95.56 108 MET A O 1
ATOM 860 N N . HIS A 1 109 ? 1.565 -12.950 6.677 1.00 94.88 109 HIS A N 1
ATOM 861 C CA . HIS A 1 109 ? 1.885 -12.418 8.000 1.00 94.88 109 HIS A CA 1
ATOM 862 C C . HIS A 1 109 ? 2.904 -11.275 7.948 1.00 94.88 109 HIS A C 1
ATOM 864 O O . HIS A 1 109 ? 3.787 -11.239 7.089 1.00 94.88 109 HIS A O 1
ATOM 870 N N . SER A 1 110 ? 2.816 -10.377 8.926 1.00 94.19 110 SER A N 1
ATOM 871 C CA . SER A 1 110 ? 3.775 -9.293 9.118 1.00 94.19 110 SER A CA 1
ATOM 872 C C . SER A 1 110 ? 5.162 -9.826 9.502 1.00 94.19 110 SER A C 1
ATOM 874 O O . SER A 1 110 ? 5.305 -10.898 10.093 1.00 94.19 110 SER A O 1
ATOM 876 N N . VAL A 1 111 ? 6.211 -9.062 9.195 1.00 93.69 111 VAL A N 1
ATOM 877 C CA . VAL A 1 111 ? 7.604 -9.403 9.519 1.00 93.69 111 VAL A CA 1
ATOM 878 C C . VAL A 1 111 ? 8.335 -8.174 10.053 1.00 93.69 111 VAL A C 1
ATOM 880 O O . VAL A 1 111 ? 8.091 -7.053 9.613 1.00 93.69 111 VAL A O 1
ATOM 883 N N . THR A 1 112 ? 9.227 -8.354 11.027 1.00 91.25 112 THR A N 1
ATOM 884 C CA . THR A 1 112 ? 10.088 -7.262 11.499 1.00 91.25 112 THR A CA 1
ATOM 885 C C . THR A 1 112 ? 11.188 -6.935 10.491 1.00 91.25 112 THR A C 1
ATOM 887 O O . THR A 1 112 ? 11.556 -7.755 9.654 1.00 91.25 112 THR A O 1
ATOM 890 N N . HIS A 1 113 ? 11.839 -5.781 10.666 1.00 87.44 113 HIS A N 1
ATOM 891 C CA . HIS A 1 113 ? 13.063 -5.431 9.931 1.00 87.44 113 HIS A CA 1
ATOM 892 C C . HIS A 1 113 ? 14.224 -6.432 10.128 1.00 87.44 113 HIS A C 1
ATOM 894 O O . HIS A 1 113 ? 15.188 -6.407 9.371 1.00 87.44 113 HIS A O 1
ATOM 900 N N . THR A 1 114 ? 14.147 -7.308 11.138 1.00 89.94 114 THR A N 1
ATOM 901 C CA . THR A 1 114 ? 15.114 -8.388 11.400 1.00 89.94 114 THR A CA 1
ATOM 902 C C . THR A 1 114 ? 14.672 -9.752 10.860 1.00 89.94 114 THR A C 1
ATOM 904 O O . THR A 1 114 ? 15.332 -10.751 11.134 1.00 89.94 114 THR A O 1
ATOM 907 N N . GLY A 1 115 ? 13.565 -9.823 10.115 1.00 90.94 115 GLY A N 1
ATOM 908 C CA . GLY A 1 115 ? 13.060 -11.072 9.537 1.00 90.94 115 GLY A CA 1
ATOM 909 C C . GLY A 1 115 ? 12.247 -11.939 10.504 1.00 90.94 115 GLY A C 1
ATOM 910 O O . GLY A 1 115 ? 11.960 -13.093 10.197 1.00 90.94 115 GLY A O 1
ATOM 911 N N . VAL A 1 116 ? 11.867 -11.420 11.676 1.00 92.06 116 VAL A N 1
ATOM 912 C CA . VAL A 1 116 ? 11.051 -12.167 12.641 1.00 92.06 116 VAL A CA 1
ATOM 913 C C . VAL A 1 116 ? 9.588 -12.103 12.220 1.00 92.06 116 VAL A C 1
ATOM 915 O O . VAL A 1 116 ? 9.008 -11.021 12.150 1.00 92.06 116 VAL A O 1
ATOM 918 N N . LEU A 1 117 ? 8.996 -13.267 11.961 1.00 93.19 117 LEU A N 1
ATOM 919 C CA . LEU A 1 117 ? 7.582 -13.403 11.622 1.00 93.19 117 LEU A CA 1
ATOM 920 C C . LEU A 1 117 ? 6.691 -12.993 12.803 1.00 93.19 117 LEU A C 1
ATOM 922 O O . LEU A 1 117 ? 6.912 -13.419 13.939 1.00 93.19 117 LEU A O 1
ATOM 926 N N . ILE A 1 118 ? 5.651 -12.214 12.522 1.00 92.12 118 ILE A N 1
ATOM 927 C CA . ILE A 1 118 ? 4.638 -11.785 13.482 1.00 92.12 118 ILE A CA 1
ATOM 928 C C . ILE A 1 118 ? 3.272 -12.259 12.988 1.00 92.12 118 ILE A C 1
ATOM 930 O O . ILE A 1 118 ? 2.744 -11.761 11.997 1.00 92.12 118 ILE A O 1
ATOM 934 N N . ARG A 1 119 ? 2.683 -13.212 13.715 1.00 94.00 119 ARG A N 1
ATOM 935 C CA . ARG A 1 119 ? 1.301 -13.660 13.499 1.00 94.00 119 ARG A CA 1
ATOM 936 C C . ARG A 1 119 ? 0.364 -12.772 14.311 1.00 94.00 119 ARG A C 1
ATOM 938 O O . ARG A 1 119 ? 0.257 -12.922 15.530 1.00 94.00 119 ARG A O 1
ATOM 945 N N . GLU A 1 120 ? -0.270 -11.828 13.633 1.00 93.12 120 GLU A N 1
ATOM 946 C CA . GLU A 1 120 ? -1.090 -10.778 14.235 1.00 93.12 120 GLU A CA 1
ATOM 947 C C . GLU A 1 120 ? -2.419 -10.586 13.494 1.00 93.12 120 GLU A C 1
ATOM 949 O O . GLU A 1 120 ? -2.534 -10.926 12.319 1.00 93.12 120 GLU A O 1
ATOM 954 N N . ASN A 1 121 ? -3.437 -10.113 14.213 1.00 94.56 121 ASN A N 1
ATOM 955 C CA . ASN A 1 121 ? -4.799 -9.943 13.711 1.00 94.56 121 ASN A CA 1
ATOM 956 C C . ASN A 1 121 ? -4.977 -8.644 12.908 1.00 94.56 121 ASN A C 1
ATOM 958 O O . ASN A 1 121 ? -5.862 -8.579 12.062 1.00 94.56 121 ASN A O 1
ATOM 962 N N . PHE A 1 122 ? -4.181 -7.606 13.159 1.00 94.06 122 PHE A N 1
ATOM 963 C CA . PHE A 1 122 ? -4.344 -6.276 12.573 1.00 94.06 122 PHE A CA 1
ATOM 964 C C . PHE A 1 122 ? -4.223 -6.288 11.041 1.00 94.06 122 PHE A C 1
ATOM 966 O O . PHE A 1 122 ? -5.169 -5.890 10.358 1.00 94.06 122 PHE A O 1
ATOM 973 N N . ALA A 1 123 ? -3.119 -6.776 10.462 1.00 95.00 123 ALA A N 1
ATOM 974 C CA . ALA A 1 123 ? -2.976 -6.802 9.003 1.00 95.00 123 ALA A CA 1
ATOM 975 C C . ALA A 1 123 ? -3.945 -7.803 8.361 1.00 95.00 123 ALA A C 1
ATOM 977 O O . ALA A 1 123 ? -4.457 -7.554 7.272 1.00 95.00 123 ALA A O 1
ATOM 978 N N . GLN A 1 124 ? -4.265 -8.899 9.055 1.00 96.94 124 GLN A N 1
ATOM 979 C CA . GLN A 1 124 ? -5.257 -9.875 8.594 1.00 96.94 124 GLN A CA 1
ATOM 980 C C . GLN A 1 124 ? -6.653 -9.251 8.488 1.00 96.94 124 GLN A C 1
ATOM 982 O O . GLN A 1 124 ? -7.345 -9.445 7.493 1.00 96.94 124 GLN A O 1
ATOM 987 N N . LEU A 1 125 ? -7.052 -8.437 9.468 1.00 96.62 125 LEU A N 1
ATOM 988 C CA . LEU A 1 125 ? -8.298 -7.675 9.423 1.00 96.62 125 LEU A CA 1
ATOM 989 C C . LEU A 1 125 ? -8.293 -6.657 8.275 1.00 96.62 125 LEU A C 1
ATOM 991 O O . LEU A 1 125 ? -9.295 -6.532 7.576 1.00 96.62 125 LEU A O 1
ATOM 995 N N . MET A 1 126 ? -7.169 -5.982 8.019 1.00 96.06 126 MET A N 1
ATOM 996 C CA . MET A 1 126 ? -7.042 -5.068 6.876 1.00 96.06 126 MET A CA 1
ATOM 997 C C . MET A 1 126 ? -7.175 -5.792 5.525 1.00 96.06 126 MET A C 1
ATOM 999 O O . MET A 1 126 ? -7.842 -5.282 4.624 1.00 96.06 126 MET A O 1
ATOM 1003 N N . ILE A 1 127 ? -6.598 -6.992 5.385 1.00 97.06 127 ILE A N 1
ATOM 1004 C CA . ILE A 1 127 ? -6.776 -7.841 4.194 1.00 97.06 127 ILE A CA 1
ATOM 1005 C C . ILE A 1 127 ? -8.247 -8.251 4.053 1.00 97.06 127 ILE A C 1
ATOM 1007 O O . ILE A 1 127 ? -8.802 -8.165 2.956 1.00 97.06 127 ILE A O 1
ATOM 1011 N N . LEU A 1 128 ? -8.897 -8.649 5.151 1.00 97.69 128 LEU A N 1
ATOM 1012 C CA . LEU A 1 128 ? -10.314 -9.013 5.153 1.00 97.69 128 LEU A CA 1
ATOM 1013 C C . LEU A 1 128 ? -11.200 -7.840 4.720 1.00 97.69 128 LEU A C 1
ATOM 1015 O O . LEU A 1 128 ? -12.088 -8.026 3.896 1.00 97.69 128 LEU A O 1
ATOM 1019 N N . GLU A 1 129 ? -10.954 -6.632 5.229 1.00 96.31 129 GLU A N 1
ATOM 1020 C CA . GLU A 1 129 ? -11.710 -5.438 4.833 1.00 96.31 129 GLU A CA 1
ATOM 1021 C C . GLU A 1 129 ? -11.526 -5.112 3.346 1.00 96.31 129 GLU A C 1
ATOM 1023 O O . GLU A 1 129 ? -12.492 -4.774 2.664 1.00 96.31 129 GLU A O 1
ATOM 1028 N N . ALA A 1 130 ? -10.297 -5.226 2.834 1.00 95.56 130 ALA A N 1
ATOM 1029 C CA . ALA A 1 130 ? -9.984 -4.900 1.445 1.00 95.56 130 ALA A CA 1
ATOM 1030 C C . ALA A 1 130 ? -10.552 -5.915 0.439 1.00 95.56 130 ALA A C 1
ATOM 1032 O O . ALA A 1 130 ? -10.845 -5.549 -0.698 1.00 95.56 130 ALA A O 1
ATOM 1033 N N . THR A 1 131 ? -10.682 -7.183 0.836 1.00 96.56 131 THR A N 1
ATOM 1034 C CA . THR A 1 131 ? -11.047 -8.284 -0.073 1.00 96.56 131 THR A CA 1
ATOM 1035 C C . THR A 1 131 ? -12.470 -8.796 0.126 1.00 96.56 131 THR A C 1
ATOM 1037 O O . THR A 1 131 ? -13.060 -9.329 -0.810 1.00 96.56 131 THR A O 1
ATOM 1040 N N . GLY A 1 132 ? -13.024 -8.668 1.335 1.00 96.50 132 GLY A N 1
ATOM 1041 C CA . GLY A 1 132 ? -14.263 -9.333 1.737 1.00 96.50 132 GLY A CA 1
ATOM 1042 C C . GLY A 1 132 ? -14.156 -10.862 1.808 1.00 96.50 132 GLY A C 1
ATOM 1043 O O . GLY A 1 132 ? -15.173 -11.527 1.997 1.00 96.50 132 GLY A O 1
ATOM 1044 N N . ASP A 1 133 ? -12.954 -11.430 1.657 1.00 97.25 133 ASP A N 1
ATOM 1045 C CA . ASP A 1 133 ? -12.738 -12.869 1.534 1.00 97.25 133 ASP A CA 1
ATOM 1046 C C . ASP A 1 133 ? -12.055 -13.436 2.785 1.00 97.25 133 ASP A C 1
ATOM 1048 O O . ASP A 1 133 ? -10.851 -13.290 3.012 1.00 97.25 133 ASP A O 1
ATOM 1052 N N . SER A 1 134 ? -12.842 -14.130 3.607 1.00 95.88 134 SER A N 1
ATOM 1053 C CA . SER A 1 134 ? -12.357 -14.766 4.832 1.00 95.88 134 SER A CA 1
ATOM 1054 C C . SER A 1 134 ? -11.465 -15.985 4.583 1.00 95.88 134 SER A C 1
ATOM 1056 O O . SER A 1 134 ? -10.780 -16.433 5.502 1.00 95.88 134 SER A O 1
ATOM 1058 N N . THR A 1 135 ? -11.432 -16.529 3.363 1.00 97.38 135 THR A N 1
ATOM 1059 C CA . THR A 1 135 ? -10.570 -17.669 3.026 1.00 97.38 135 THR A CA 1
ATOM 1060 C C . THR A 1 135 ? -9.097 -17.270 2.925 1.00 97.38 135 THR A C 1
ATOM 1062 O O . THR A 1 135 ? -8.226 -18.117 3.142 1.00 97.38 135 THR A O 1
ATOM 1065 N N . LEU A 1 136 ? -8.820 -15.983 2.678 1.00 97.81 136 LEU A N 1
ATOM 1066 C CA . LEU A 1 136 ? -7.473 -15.427 2.537 1.00 97.81 136 LEU A CA 1
ATOM 1067 C C . LEU A 1 136 ? -6.772 -15.155 3.866 1.00 97.81 136 LEU A C 1
ATOM 1069 O O . LEU A 1 136 ? -5.546 -15.035 3.882 1.00 97.81 136 LEU A O 1
ATOM 1073 N N . VAL A 1 137 ? -7.519 -15.035 4.961 1.00 97.12 137 VAL A N 1
ATOM 1074 C CA . VAL A 1 137 ? -6.997 -14.509 6.226 1.00 97.12 137 VAL A CA 1
ATOM 1075 C C . VAL A 1 137 ? -6.897 -15.580 7.300 1.00 97.12 137 VAL A C 1
ATOM 1077 O O . VAL A 1 137 ? -7.708 -16.504 7.384 1.00 97.12 137 VAL A O 1
ATOM 1080 N N . ASP A 1 138 ? -5.888 -15.429 8.146 1.00 95.19 138 ASP A N 1
ATOM 1081 C CA . ASP A 1 138 ? -5.692 -16.223 9.352 1.00 95.19 138 ASP A CA 1
ATOM 1082 C C . ASP A 1 138 ? -5.991 -15.341 10.561 1.00 95.19 138 ASP A C 1
ATOM 1084 O O . ASP A 1 138 ? -5.110 -14.670 11.082 1.00 95.19 138 ASP A O 1
ATOM 1088 N N . ILE A 1 139 ? -7.261 -15.267 10.955 1.00 91.88 139 ILE A N 1
ATOM 1089 C CA . ILE A 1 139 ? -7.705 -14.486 12.115 1.00 91.88 139 ILE A CA 1
ATOM 1090 C C . ILE A 1 139 ? -8.113 -15.416 13.247 1.00 91.88 139 ILE A C 1
ATOM 1092 O O . ILE A 1 139 ? -8.669 -16.492 13.020 1.00 91.88 139 ILE A O 1
ATOM 1096 N N . LYS A 1 140 ? -7.916 -14.962 14.484 1.00 87.56 140 LYS A N 1
ATOM 1097 C CA . LYS A 1 140 ? -8.447 -15.626 15.673 1.00 87.56 140 LYS A CA 1
ATOM 1098 C C . LYS A 1 140 ? -9.615 -14.807 16.209 1.00 87.56 140 LYS A C 1
ATOM 1100 O O . LYS A 1 140 ? -9.375 -13.768 16.813 1.00 87.56 140 LYS A O 1
ATOM 1105 N N . PRO A 1 141 ? -10.874 -15.224 15.988 1.00 77.56 141 PRO A N 1
ATOM 1106 C CA . PRO A 1 141 ? -12.017 -14.465 16.465 1.00 77.56 141 PRO A CA 1
ATOM 1107 C C . PRO A 1 141 ? -12.030 -14.395 17.988 1.00 77.56 141 PRO A C 1
ATOM 1109 O O . PRO A 1 141 ? -11.830 -15.404 18.671 1.00 77.56 141 PRO A O 1
ATOM 1112 N N . HIS A 1 142 ? -12.323 -13.212 18.513 1.00 74.62 142 HIS A N 1
ATOM 1113 C CA . HIS A 1 142 ? -12.523 -12.995 19.938 1.00 74.62 142 HIS A CA 1
ATOM 1114 C C . HIS A 1 142 ? -13.931 -12.467 20.214 1.00 74.62 142 HIS A C 1
ATOM 1116 O O . HIS A 1 142 ? -14.524 -11.773 19.390 1.00 74.62 142 HIS A O 1
ATOM 1122 N N . ALA A 1 143 ? -14.469 -12.813 21.387 1.00 73.56 143 ALA A N 1
ATOM 1123 C CA . ALA A 1 143 ? -15.870 -12.561 21.714 1.00 73.56 143 ALA A CA 1
ATOM 1124 C C . ALA A 1 143 ? -16.202 -11.074 21.898 1.00 73.56 143 ALA A C 1
ATOM 1126 O O . ALA A 1 143 ? -17.300 -10.668 21.547 1.00 73.56 143 ALA A O 1
ATOM 1127 N N . THR A 1 144 ? -15.292 -10.273 22.462 1.00 80.19 144 THR A N 1
ATOM 1128 C CA . THR A 1 144 ? -15.585 -8.879 22.856 1.00 80.19 144 THR A CA 1
ATOM 1129 C C . THR A 1 144 ? -14.415 -7.920 22.663 1.00 80.19 144 THR A C 1
ATOM 1131 O O . THR A 1 144 ? -14.626 -6.770 22.295 1.00 80.19 144 THR A O 1
ATOM 1134 N N . THR A 1 145 ? -13.188 -8.374 22.916 1.00 85.81 145 THR A N 1
ATOM 1135 C CA . THR A 1 145 ? -11.946 -7.601 22.777 1.00 85.81 145 THR A CA 1
ATOM 1136 C C . THR A 1 145 ? -10.927 -8.426 22.011 1.00 85.81 145 THR A C 1
ATOM 1138 O O . THR A 1 145 ? -10.955 -9.650 22.104 1.00 85.81 145 THR A O 1
ATOM 1141 N N . TRP A 1 146 ? -10.086 -7.782 21.206 1.00 88.38 146 TRP A N 1
ATOM 1142 C CA . TRP A 1 146 ? -9.148 -8.466 20.321 1.00 88.38 146 TRP A CA 1
ATOM 1143 C C . TRP A 1 146 ? -7.711 -8.175 20.716 1.00 88.38 146 TRP A C 1
ATOM 1145 O O . TRP A 1 146 ? -7.341 -7.039 21.019 1.00 88.38 146 TRP A O 1
ATOM 1155 N N . ASN A 1 147 ? -6.896 -9.220 20.644 1.00 88.25 147 ASN A N 1
ATOM 1156 C CA . ASN A 1 147 ? -5.462 -9.113 20.802 1.00 88.25 147 ASN A CA 1
ATOM 1157 C C . ASN A 1 147 ? -4.800 -8.801 19.467 1.00 88.25 147 ASN A C 1
ATOM 1159 O O . ASN A 1 147 ? -5.161 -9.403 18.453 1.00 88.25 147 ASN A O 1
ATOM 1163 N N . TYR A 1 148 ? -3.780 -7.948 19.478 1.00 89.25 148 TYR A N 1
ATOM 1164 C CA . TYR A 1 148 ? -2.908 -7.778 18.324 1.00 89.25 148 TYR A CA 1
ATOM 1165 C C . TYR A 1 148 ? -2.295 -9.116 17.874 1.00 89.25 148 TYR A C 1
ATOM 1167 O O . TYR A 1 148 ? -2.332 -9.420 16.688 1.00 89.25 148 TYR A O 1
ATOM 1175 N N . PHE A 1 149 ? -1.804 -9.967 18.782 1.00 90.06 149 PHE A N 1
ATOM 1176 C CA . PHE A 1 149 ? -1.215 -11.260 18.415 1.00 90.06 149 PHE A CA 1
ATOM 1177 C C . PHE A 1 149 ? -2.261 -12.379 18.304 1.00 90.06 149 PHE A C 1
ATOM 1179 O O . PHE A 1 149 ? -3.133 -12.534 19.157 1.00 90.06 149 PHE A O 1
ATOM 1186 N N . ILE A 1 150 ? -2.112 -13.232 17.289 1.00 89.44 150 ILE A N 1
ATOM 1187 C CA . ILE A 1 150 ? -2.883 -14.482 17.153 1.00 89.44 150 ILE A CA 1
ATOM 1188 C C . ILE A 1 150 ? -2.346 -15.544 18.124 1.00 89.44 150 ILE A C 1
ATOM 1190 O O . ILE A 1 150 ? -3.104 -16.228 18.827 1.00 89.44 150 ILE A O 1
ATOM 1194 N N . ASP A 1 151 ? -1.016 -15.649 18.156 1.00 84.12 151 ASP A N 1
ATOM 1195 C CA . ASP A 1 151 ? -0.252 -16.634 18.914 1.00 84.12 151 ASP A CA 1
ATOM 1196 C C . ASP A 1 151 ? 0.577 -15.971 20.022 1.00 84.12 151 ASP A C 1
ATOM 1198 O O . ASP A 1 151 ? 0.281 -14.874 20.495 1.00 84.12 151 ASP A O 1
ATOM 1202 N N . LYS A 1 152 ? 1.617 -16.667 20.492 1.00 85.81 152 LYS A N 1
ATOM 1203 C CA . LYS A 1 152 ? 2.519 -16.165 21.523 1.00 85.81 152 LYS A CA 1
ATOM 1204 C C . LYS A 1 152 ? 3.129 -14.823 21.082 1.00 85.81 152 LYS A C 1
ATOM 1206 O O . LYS A 1 152 ? 3.749 -14.786 20.019 1.00 85.81 152 LYS A O 1
ATOM 1211 N N . PRO A 1 153 ? 3.045 -13.770 21.915 1.00 85.50 153 PRO A N 1
ATOM 1212 C CA . PRO A 1 153 ? 3.678 -12.494 21.622 1.00 85.50 153 PRO A CA 1
ATOM 1213 C C . PRO A 1 153 ? 5.180 -12.644 21.374 1.00 85.50 153 PRO A C 1
ATOM 1215 O O . PRO A 1 153 ? 5.877 -13.392 22.071 1.00 85.50 153 PRO A O 1
ATOM 1218 N N . VAL A 1 154 ? 5.676 -11.918 20.377 1.00 84.25 154 VAL A N 1
ATOM 1219 C CA . VAL A 1 154 ? 7.070 -11.968 19.927 1.00 84.25 154 VAL A CA 1
ATOM 1220 C C . VAL A 1 154 ? 7.702 -10.593 20.135 1.00 84.25 154 VAL A C 1
ATOM 1222 O O . VAL A 1 154 ? 7.068 -9.580 19.862 1.00 84.25 154 VAL A O 1
ATOM 1225 N N . LEU A 1 155 ? 8.943 -10.558 20.641 1.00 82.06 155 LEU A N 1
ATOM 1226 C CA . LEU A 1 155 ? 9.699 -9.322 20.929 1.00 82.06 155 LEU A CA 1
ATOM 1227 C C . LEU A 1 155 ? 8.990 -8.349 21.894 1.00 82.06 155 LEU A C 1
ATOM 1229 O O . LEU A 1 155 ? 9.202 -7.142 21.847 1.00 82.06 155 LEU A O 1
ATOM 1233 N N . THR A 1 156 ? 8.160 -8.879 22.789 1.00 80.94 156 THR A N 1
ATOM 1234 C CA . THR A 1 156 ? 7.420 -8.104 23.788 1.00 80.94 156 THR A CA 1
ATOM 1235 C C . THR A 1 156 ? 7.210 -8.930 25.062 1.00 80.94 156 THR A C 1
ATOM 1237 O O . THR A 1 156 ? 7.766 -10.022 25.219 1.00 80.94 156 THR A O 1
ATOM 1240 N N . GLN A 1 157 ? 6.429 -8.404 26.000 1.00 76.19 157 GLN A N 1
ATOM 1241 C CA . GLN A 1 157 ? 6.051 -9.088 27.229 1.00 76.19 157 GLN A CA 1
ATOM 1242 C C . GLN A 1 157 ? 5.308 -10.407 26.973 1.00 76.19 157 GLN A C 1
ATOM 1244 O O . GLN A 1 157 ? 4.562 -10.555 26.009 1.00 76.19 157 GLN A O 1
ATOM 1249 N N . LYS A 1 158 ? 5.490 -11.373 27.884 1.00 79.44 158 LYS A N 1
ATOM 1250 C CA . LYS A 1 158 ? 4.939 -12.736 27.760 1.00 79.44 158 LYS A CA 1
ATOM 1251 C C . LYS A 1 158 ? 3.413 -12.758 27.612 1.00 79.44 158 LYS A C 1
ATOM 1253 O O . LYS A 1 158 ? 2.895 -13.592 26.877 1.00 79.44 158 LYS A O 1
ATOM 1258 N N . ASN A 1 159 ? 2.728 -11.857 28.315 1.00 79.38 159 ASN A N 1
ATOM 1259 C CA . ASN A 1 159 ? 1.282 -11.683 28.256 1.00 79.38 159 ASN A CA 1
ATOM 1260 C C . ASN A 1 159 ? 1.006 -10.309 27.642 1.00 79.38 159 ASN A C 1
ATOM 1262 O O . ASN A 1 159 ? 1.131 -9.298 28.330 1.00 79.38 159 ASN A O 1
ATOM 1266 N N . PHE A 1 160 ? 0.686 -10.272 26.352 1.00 79.94 160 PHE A N 1
ATOM 1267 C CA . PHE A 1 160 ? 0.315 -9.037 25.667 1.00 79.94 160 PHE A CA 1
ATOM 1268 C C . PHE A 1 160 ? -1.200 -8.835 25.784 1.00 79.94 160 PHE A C 1
ATOM 1270 O O . PHE A 1 160 ? -1.936 -9.789 25.521 1.00 79.94 160 PHE A O 1
ATOM 1277 N N . PRO A 1 161 ? -1.683 -7.663 26.223 1.00 81.06 161 PRO A N 1
ATOM 1278 C CA . PRO A 1 161 ? -3.108 -7.441 26.406 1.00 81.06 161 PRO A CA 1
ATOM 1279 C C . PRO A 1 161 ? -3.831 -7.185 25.091 1.00 81.06 161 PRO A C 1
ATOM 1281 O O . PRO A 1 161 ? -3.216 -6.853 24.081 1.00 81.06 161 PRO A O 1
ATOM 1284 N N . ASP A 1 162 ? -5.153 -7.291 25.142 1.00 85.19 162 ASP A N 1
ATOM 1285 C CA . ASP A 1 162 ? -6.009 -6.774 24.082 1.00 85.19 162 ASP A CA 1
ATOM 1286 C C . ASP A 1 162 ? -5.840 -5.255 23.971 1.00 85.19 162 ASP A C 1
ATOM 1288 O O . ASP A 1 162 ? -5.687 -4.557 24.980 1.00 85.19 162 ASP A O 1
ATOM 1292 N N . ASP A 1 163 ? -5.866 -4.745 22.743 1.00 83.38 163 ASP A N 1
ATOM 1293 C CA . ASP A 1 163 ? -5.607 -3.341 22.448 1.00 83.38 163 ASP A CA 1
ATOM 1294 C C . ASP A 1 163 ? -6.792 -2.685 21.725 1.00 83.38 163 ASP A C 1
ATOM 1296 O O . ASP A 1 163 ? -7.630 -3.341 21.097 1.00 83.38 163 ASP A O 1
ATOM 1300 N N . LEU A 1 164 ? -6.887 -1.360 21.849 1.00 84.62 164 LEU A N 1
ATOM 1301 C CA . LEU A 1 164 ? -7.995 -0.587 21.286 1.00 84.62 164 LEU A CA 1
ATOM 1302 C C . LEU A 1 164 ? -8.007 -0.595 19.758 1.00 84.62 164 LEU A C 1
ATOM 1304 O O . LEU A 1 164 ? -9.081 -0.482 19.170 1.00 84.62 164 LEU A O 1
ATOM 1308 N N . ASP A 1 165 ? -6.844 -0.705 19.129 1.00 88.12 165 ASP A N 1
ATOM 1309 C CA . ASP A 1 165 ? -6.693 -0.568 17.689 1.00 88.12 165 ASP A CA 1
ATOM 1310 C C . ASP A 1 165 ? -7.237 -1.815 16.986 1.00 88.12 165 ASP A C 1
ATOM 1312 O O . ASP A 1 165 ? -8.224 -1.759 16.244 1.00 88.12 165 ASP A O 1
ATOM 1316 N N . THR A 1 166 ? -6.689 -2.973 17.355 1.00 91.12 166 THR A N 1
ATOM 1317 C CA . THR A 1 166 ? -7.113 -4.281 16.860 1.00 91.12 166 THR A CA 1
ATOM 1318 C C . THR A 1 166 ? -8.556 -4.577 17.245 1.00 91.12 166 THR A C 1
ATOM 1320 O O . THR A 1 166 ? -9.310 -5.094 16.424 1.00 91.12 166 THR A O 1
ATOM 1323 N N . THR A 1 167 ? -8.990 -4.213 18.459 1.00 90.25 167 THR A N 1
ATOM 1324 C CA . THR A 1 167 ? -10.392 -4.420 18.854 1.00 90.25 167 THR A CA 1
ATOM 1325 C C . THR A 1 167 ? -11.348 -3.588 18.011 1.00 90.25 167 THR A C 1
ATOM 1327 O O . THR A 1 167 ? -12.363 -4.109 17.546 1.00 90.25 167 THR A O 1
ATOM 1330 N N . SER A 1 168 ? -11.034 -2.312 17.779 1.00 91.44 168 SER A N 1
ATOM 1331 C CA . SER A 1 168 ? -11.904 -1.443 16.983 1.00 91.44 168 SER A CA 1
ATOM 1332 C C . SER A 1 168 ? -11.999 -1.928 15.542 1.00 91.44 168 SER A C 1
ATOM 1334 O O . SER A 1 168 ? -13.101 -1.991 14.997 1.00 91.44 168 SER A O 1
ATOM 1336 N N . LEU A 1 169 ? -10.880 -2.349 14.945 1.00 93.62 169 LEU A N 1
ATOM 1337 C CA . LEU A 1 169 ? -10.875 -2.984 13.628 1.00 93.62 169 LEU A CA 1
ATOM 1338 C C . LEU A 1 169 ? -11.676 -4.284 13.615 1.00 93.62 169 LEU A C 1
ATOM 1340 O O . LEU A 1 169 ? -12.556 -4.436 12.773 1.00 93.62 169 LEU A O 1
ATOM 1344 N N . GLY A 1 170 ? -11.419 -5.185 14.564 1.00 93.44 170 GLY A N 1
ATOM 1345 C CA . GLY A 1 170 ? -12.069 -6.489 14.657 1.00 93.44 170 GLY A CA 1
ATOM 1346 C C . GLY A 1 170 ? -13.585 -6.360 14.699 1.00 93.44 170 GLY A C 1
ATOM 1347 O O . GLY A 1 170 ? -14.279 -6.935 13.865 1.00 93.44 170 GLY A O 1
ATOM 1348 N N . LEU A 1 171 ? -14.111 -5.537 15.606 1.00 92.69 171 LEU A N 1
ATOM 1349 C CA . LEU A 1 171 ? -15.554 -5.339 15.771 1.00 92.69 171 LEU A CA 1
ATOM 1350 C C . LEU A 1 171 ? -16.212 -4.574 14.608 1.00 92.69 171 LEU A C 1
ATOM 1352 O O . LEU A 1 171 ? -17.382 -4.813 14.305 1.00 92.69 171 LEU A O 1
ATOM 1356 N N . THR A 1 172 ? -15.480 -3.664 13.959 1.00 93.00 172 THR A N 1
ATOM 1357 C CA . THR A 1 172 ? -15.968 -2.891 12.802 1.00 93.00 172 THR A CA 1
ATOM 1358 C C . THR A 1 172 ? -16.027 -3.768 11.549 1.00 93.00 172 THR A C 1
ATOM 1360 O O . THR A 1 172 ? -17.060 -3.835 10.890 1.00 93.00 172 THR A O 1
ATOM 1363 N N . ILE A 1 173 ? -14.934 -4.469 11.235 1.00 94.94 173 ILE A N 1
ATOM 1364 C CA . ILE A 1 173 ? -14.756 -5.229 9.988 1.00 94.94 173 ILE A CA 1
ATOM 1365 C C . ILE A 1 173 ? -15.560 -6.529 10.009 1.00 94.94 173 ILE A C 1
ATOM 1367 O O . ILE A 1 173 ? -16.145 -6.907 8.998 1.00 94.94 173 ILE A O 1
ATOM 1371 N N . THR A 1 174 ? -15.648 -7.198 11.163 1.00 92.06 174 THR A N 1
ATOM 1372 C CA . THR A 1 174 ? -16.466 -8.418 11.295 1.00 92.06 174 THR A CA 1
ATOM 1373 C C . THR A 1 174 ? -17.961 -8.134 11.452 1.00 92.06 174 THR A C 1
ATOM 1375 O O . THR A 1 174 ? -18.740 -9.080 11.520 1.00 92.06 174 THR A O 1
ATOM 1378 N N . ASN A 1 175 ? -18.373 -6.857 11.483 1.00 91.00 175 ASN A N 1
ATOM 1379 C CA . ASN A 1 175 ? -19.753 -6.431 11.734 1.00 91.00 175 ASN A CA 1
ATOM 1380 C C . ASN A 1 175 ? -20.348 -7.118 12.972 1.00 91.00 175 ASN A C 1
ATOM 1382 O O . ASN A 1 175 ? -21.381 -7.788 12.898 1.00 91.00 175 ASN A O 1
ATOM 1386 N N . ALA A 1 176 ? -19.665 -6.979 14.110 1.00 89.75 176 ALA A N 1
ATOM 1387 C CA . ALA A 1 176 ? -20.138 -7.529 15.371 1.00 89.75 176 ALA A CA 1
ATOM 1388 C C . ALA A 1 176 ? -21.573 -7.068 15.689 1.00 89.75 176 ALA A C 1
ATOM 1390 O O . ALA A 1 176 ? -22.003 -5.970 15.345 1.00 89.75 176 ALA A O 1
ATOM 1391 N N . THR A 1 177 ? -22.340 -7.900 16.389 1.00 90.19 177 THR A N 1
ATOM 1392 C CA . THR A 1 177 ? -23.675 -7.493 16.850 1.00 90.19 177 THR A CA 1
ATOM 1393 C C . THR A 1 177 ? -23.566 -6.288 17.796 1.00 90.19 177 THR A C 1
ATOM 1395 O O . THR A 1 177 ? -22.595 -6.239 18.566 1.00 90.19 177 THR A O 1
ATOM 1398 N N . PRO A 1 178 ? -24.546 -5.365 17.828 1.00 87.62 178 PRO A N 1
ATOM 1399 C CA . PRO A 1 178 ? -24.549 -4.243 18.767 1.00 87.62 178 PRO A CA 1
ATOM 1400 C C . PRO A 1 178 ? -24.327 -4.670 20.223 1.00 87.62 178 PRO A C 1
ATOM 1402 O O . PRO A 1 178 ? -23.621 -3.993 20.964 1.00 87.62 178 PRO A O 1
ATOM 1405 N N . GLU A 1 179 ? -24.858 -5.825 20.631 1.00 86.44 179 GLU A N 1
ATOM 1406 C CA . GLU A 1 179 ? -24.668 -6.397 21.965 1.00 86.44 179 GLU A CA 1
ATOM 1407 C C . GLU A 1 179 ? -23.183 -6.627 22.267 1.00 86.44 179 GLU A C 1
ATOM 1409 O O . GLU A 1 179 ? -22.679 -6.160 23.287 1.00 86.44 179 GLU A O 1
ATOM 1414 N N . VAL A 1 180 ? -22.467 -7.290 21.357 1.00 85.62 180 VAL A N 1
ATOM 1415 C CA . VAL A 1 180 ? -21.020 -7.537 21.458 1.00 85.62 180 VAL A CA 1
ATOM 1416 C C . VAL A 1 180 ? -20.228 -6.228 21.431 1.00 85.62 180 VAL A C 1
ATOM 1418 O O . VAL A 1 180 ? -19.361 -6.013 22.283 1.00 85.62 180 VAL A O 1
ATOM 1421 N N . ALA A 1 181 ? -20.548 -5.327 20.498 1.00 82.88 181 ALA A N 1
ATOM 1422 C CA . ALA A 1 181 ? -19.877 -4.034 20.387 1.00 82.88 181 ALA A CA 1
ATOM 1423 C C . ALA A 1 181 ? -20.021 -3.210 21.681 1.00 82.88 181 ALA A C 1
ATOM 1425 O O . ALA A 1 181 ? -19.053 -2.606 22.150 1.00 82.88 181 ALA A O 1
ATOM 1426 N N . ASN A 1 182 ? -21.192 -3.262 22.319 1.00 77.44 182 ASN A N 1
ATOM 1427 C CA . ASN A 1 182 ? -21.474 -2.587 23.585 1.00 77.44 182 ASN A CA 1
ATOM 1428 C C . ASN A 1 182 ? -20.841 -3.292 24.799 1.00 77.44 182 ASN A C 1
ATOM 1430 O O . ASN A 1 182 ? -20.414 -2.624 25.743 1.00 77.44 182 ASN A O 1
ATOM 1434 N N . GLN A 1 183 ? -20.729 -4.624 24.777 1.00 74.00 183 GLN A N 1
ATOM 1435 C CA . GLN A 1 183 ? -20.123 -5.426 25.849 1.00 74.00 183 GLN A CA 1
ATOM 1436 C C . GLN A 1 183 ? -18.603 -5.317 25.930 1.00 74.00 183 GLN A C 1
ATOM 1438 O O . GLN A 1 183 ? -18.042 -5.579 26.994 1.00 74.00 183 GLN A O 1
ATOM 1443 N N . SER A 1 184 ? -17.942 -4.906 24.847 1.00 63.84 184 SER A N 1
ATOM 1444 C CA . SER A 1 184 ? -16.483 -4.789 24.738 1.00 63.84 184 SER A CA 1
ATOM 1445 C C . SER A 1 184 ? -15.808 -3.956 25.842 1.00 63.84 184 SER A C 1
ATOM 1447 O O . SER A 1 184 ? -14.586 -3.968 25.959 1.00 63.84 184 SER A O 1
ATOM 1449 N N . ARG A 1 185 ? -16.578 -3.224 26.673 1.00 63.12 185 ARG A N 1
ATOM 1450 C CA . ARG A 1 185 ? -16.104 -2.283 27.707 1.00 63.12 185 ARG A CA 1
ATOM 1451 C C . ARG A 1 185 ? -15.080 -1.277 27.163 1.00 63.12 185 ARG A C 1
ATOM 1453 O O . ARG A 1 185 ? -14.447 -0.582 27.958 1.00 63.12 185 ARG A O 1
ATOM 1460 N N . LEU A 1 186 ? -14.980 -1.124 25.833 1.00 59.66 186 LEU A N 1
ATOM 1461 C CA . LEU A 1 186 ? -14.113 -0.150 25.169 1.00 59.66 186 LEU A CA 1
ATOM 1462 C C . LEU A 1 186 ? -14.347 1.245 25.726 1.00 59.66 186 LEU A C 1
ATOM 1464 O O . LEU A 1 186 ? -13.392 1.972 25.960 1.00 59.66 186 LEU A O 1
ATOM 1468 N N . TYR A 1 187 ? -15.607 1.567 26.021 1.00 52.25 187 TYR A N 1
ATOM 1469 C CA . TYR A 1 187 ? -16.018 2.809 26.662 1.00 52.25 187 TYR A CA 1
ATOM 1470 C C . TYR A 1 187 ? -15.219 3.108 27.938 1.00 52.25 187 TYR A C 1
ATOM 1472 O O . TYR A 1 187 ? -14.743 4.219 28.099 1.00 52.25 187 TYR A O 1
ATOM 1480 N N . PHE A 1 188 ? -14.978 2.128 28.815 1.00 52.41 188 PHE A N 1
ATOM 1481 C CA . PHE A 1 188 ? -14.216 2.340 30.053 1.00 52.41 188 PHE A CA 1
ATOM 1482 C C . PHE A 1 188 ? -12.725 2.603 29.801 1.00 52.41 188 PHE A C 1
ATOM 1484 O O . PHE A 1 188 ? -12.109 3.403 30.507 1.00 52.41 188 PHE A O 1
ATOM 1491 N N . LEU A 1 189 ? -12.139 1.935 28.805 1.00 52.28 189 LEU A N 1
ATOM 1492 C CA . LEU A 1 189 ? -10.724 2.078 28.454 1.00 52.28 189 LEU A CA 1
ATOM 1493 C C . LEU A 1 189 ? -10.471 3.394 27.697 1.00 52.28 189 LEU A C 1
ATOM 1495 O O . LEU A 1 189 ? -9.547 4.138 28.025 1.00 52.28 189 LEU A O 1
ATOM 1499 N N . TYR A 1 190 ? -11.365 3.719 26.765 1.00 56.56 190 TYR A N 1
ATOM 1500 C CA . TYR A 1 190 ? -11.418 4.971 26.021 1.00 56.56 190 TYR A CA 1
ATOM 1501 C C . TYR A 1 190 ? -11.663 6.181 26.942 1.00 56.56 190 TYR A C 1
ATOM 1503 O O . TYR A 1 190 ? -10.856 7.112 26.939 1.00 56.56 190 TYR A O 1
ATOM 1511 N N . TYR A 1 191 ? -12.683 6.141 27.815 1.00 52.97 191 TYR A N 1
ATOM 1512 C CA . TYR A 1 191 ? -12.954 7.224 28.772 1.00 52.97 191 TYR A CA 1
ATOM 1513 C C . TYR A 1 191 ? -11.774 7.469 29.713 1.00 52.97 191 TYR A C 1
ATOM 1515 O O . TYR A 1 191 ? -11.505 8.614 30.057 1.00 52.97 191 TYR A O 1
ATOM 1523 N N . ARG A 1 192 ? -11.036 6.437 30.142 1.00 52.94 192 ARG A N 1
ATOM 1524 C CA . ARG A 1 192 ? -9.905 6.628 31.068 1.00 52.94 192 ARG A CA 1
ATOM 1525 C C . ARG A 1 192 ? -8.688 7.264 30.399 1.00 52.94 192 ARG A C 1
ATOM 1527 O O . ARG A 1 192 ? -8.110 8.176 30.985 1.00 52.94 192 ARG A O 1
ATOM 1534 N N . ILE A 1 193 ? -8.323 6.838 29.188 1.00 55.03 193 ILE A N 1
ATOM 1535 C CA . ILE A 1 193 ? -7.185 7.410 28.444 1.00 55.03 193 ILE A CA 1
ATOM 1536 C C . ILE A 1 193 ? -7.505 8.839 27.990 1.00 55.03 193 ILE A C 1
ATOM 1538 O O . ILE A 1 193 ? -6.681 9.745 28.125 1.00 55.03 193 ILE A O 1
ATOM 1542 N N . PHE A 1 194 ? -8.723 9.066 27.503 1.00 54.75 194 PHE A N 1
ATOM 1543 C CA . PHE A 1 194 ? -9.100 10.356 26.951 1.00 54.75 194 PHE A CA 1
ATOM 1544 C C . PHE A 1 194 ? -9.450 11.396 28.031 1.00 54.75 194 PHE A C 1
ATOM 1546 O O . PHE A 1 194 ? -9.079 12.559 27.906 1.00 54.75 194 PHE A O 1
ATOM 1553 N N . ARG A 1 195 ? -10.038 11.004 29.172 1.00 52.09 195 ARG A N 1
ATOM 1554 C CA . ARG A 1 195 ? -10.231 11.931 30.306 1.00 52.09 195 ARG A CA 1
ATOM 1555 C C . ARG A 1 195 ? -8.894 12.421 30.877 1.00 52.09 195 ARG A C 1
ATOM 1557 O O . ARG A 1 195 ? -8.804 13.577 31.273 1.00 52.09 195 ARG A O 1
ATOM 1564 N N . LEU A 1 196 ? -7.843 11.594 30.857 1.00 51.47 196 LEU A N 1
ATOM 1565 C CA . LEU A 1 196 ? -6.473 12.016 31.189 1.00 51.47 196 LEU A CA 1
ATOM 1566 C C . LEU A 1 196 ? -5.943 13.082 30.212 1.00 51.47 196 LEU A C 1
ATOM 1568 O O . LEU A 1 196 ? -5.374 14.078 30.652 1.00 51.47 196 LEU A O 1
ATOM 1572 N N . LEU A 1 197 ? -6.179 12.920 28.907 1.00 53.00 197 LEU A N 1
ATOM 1573 C CA . LEU A 1 197 ? -5.825 13.918 27.889 1.00 53.00 197 LEU A CA 1
ATOM 1574 C C . LEU A 1 197 ? -6.580 15.238 28.050 1.00 53.00 197 LEU A C 1
ATOM 1576 O O . LEU A 1 197 ? -5.966 16.300 28.010 1.00 53.00 197 LEU A O 1
ATOM 1580 N N . VAL A 1 198 ? -7.900 15.180 28.238 1.00 52.19 198 VAL A N 1
ATOM 1581 C CA . VAL A 1 198 ? -8.750 16.369 28.402 1.00 52.19 198 VAL A CA 1
ATOM 1582 C C . VAL A 1 198 ? -8.359 17.142 29.654 1.00 52.19 198 VAL A C 1
ATOM 1584 O O . VAL A 1 198 ? -8.272 18.368 29.597 1.00 52.19 198 VAL A O 1
ATOM 1587 N N . LEU A 1 199 ? -8.057 16.448 30.756 1.00 49.25 199 LEU A N 1
ATOM 1588 C CA . LEU A 1 199 ? -7.577 17.070 31.992 1.00 49.25 199 LEU A CA 1
ATOM 1589 C C . LEU A 1 199 ? -6.217 17.757 31.805 1.00 49.25 199 LEU A C 1
ATOM 1591 O O . LEU A 1 199 ? -6.027 18.860 32.310 1.00 49.25 199 LEU A O 1
ATOM 1595 N N . LEU A 1 200 ? -5.298 17.161 31.039 1.00 50.00 200 LEU A N 1
ATOM 1596 C CA . LEU A 1 200 ? -4.009 17.781 30.710 1.00 50.00 200 LEU A CA 1
ATOM 1597 C C . LEU A 1 200 ? -4.158 18.988 29.768 1.00 50.00 200 LEU A C 1
ATOM 1599 O O . LEU A 1 200 ? -3.430 19.968 29.912 1.00 50.00 200 LEU A O 1
ATOM 1603 N N . TYR A 1 201 ? -5.106 18.938 28.828 1.00 47.34 201 TYR A N 1
ATOM 1604 C CA . TYR A 1 201 ? -5.340 20.004 27.848 1.00 47.34 201 TYR A CA 1
ATOM 1605 C C . TYR A 1 201 ? -6.098 21.207 28.441 1.00 47.34 201 TYR A C 1
ATOM 1607 O O . TYR A 1 201 ? -5.838 22.344 28.057 1.00 47.34 201 TYR A O 1
ATOM 1615 N N . HIS A 1 202 ? -6.999 20.975 29.404 1.00 49.22 202 HIS A N 1
ATOM 1616 C CA . HIS A 1 202 ? -7.810 22.023 30.047 1.00 49.22 202 HIS A CA 1
ATOM 1617 C C . HIS A 1 202 ? -7.267 22.485 31.411 1.00 49.22 202 HIS A C 1
ATOM 1619 O O . HIS A 1 202 ? -7.719 23.500 31.940 1.00 49.22 202 HIS A O 1
ATOM 1625 N N . SER A 1 203 ? -6.301 21.780 32.008 1.00 44.66 203 SER A N 1
ATOM 1626 C CA . SER A 1 203 ? -5.616 22.210 33.235 1.00 44.66 203 SER A CA 1
ATOM 1627 C C . SER A 1 203 ? -4.191 21.638 33.309 1.00 44.66 203 SER A C 1
ATOM 1629 O O . SER A 1 203 ? -3.976 20.563 33.876 1.00 44.66 203 SER A O 1
ATOM 1631 N N . PRO A 1 204 ? -3.183 22.380 32.808 1.00 47.84 204 PRO A N 1
ATOM 1632 C CA . PRO A 1 204 ? -1.771 21.976 32.839 1.00 47.84 204 PRO A CA 1
ATOM 1633 C C . PRO A 1 204 ? -1.203 21.738 34.250 1.00 47.84 204 PRO A C 1
ATOM 1635 O O . PRO A 1 204 ? -0.139 21.146 34.399 1.00 47.84 204 PRO A O 1
ATOM 1638 N N . SER A 1 205 ? -1.893 22.211 35.292 1.00 47.44 205 SER A N 1
ATOM 1639 C CA . SER A 1 205 ? -1.537 22.062 36.708 1.00 47.44 205 SER A CA 1
ATOM 1640 C C . SER A 1 205 ? -2.100 20.795 37.367 1.00 47.44 205 SER A C 1
ATOM 1642 O O . SER A 1 205 ? -1.856 20.566 38.555 1.00 47.44 205 SER A O 1
ATOM 1644 N N . THR A 1 206 ? -2.851 19.961 36.639 1.00 45.69 206 THR A N 1
ATOM 1645 C CA . THR A 1 206 ? -3.463 18.753 37.210 1.00 45.69 206 THR A CA 1
ATOM 1646 C C . THR A 1 206 ? -2.399 17.687 37.460 1.00 45.69 206 THR A C 1
ATOM 1648 O O . THR A 1 206 ? -1.798 17.144 36.535 1.00 45.69 206 THR A O 1
ATOM 1651 N N . ASN A 1 207 ? -2.162 17.372 38.732 1.00 42.31 207 ASN A N 1
ATOM 1652 C CA . ASN A 1 207 ? -1.188 16.371 39.143 1.00 42.31 207 ASN A CA 1
ATOM 1653 C C . ASN A 1 207 ? -1.715 14.960 38.811 1.00 42.31 207 ASN A C 1
ATOM 1655 O O . ASN A 1 207 ? -2.558 14.412 39.522 1.00 42.31 207 ASN A O 1
ATOM 1659 N N . VAL A 1 208 ? -1.223 14.373 37.717 1.00 43.09 208 VAL A N 1
ATOM 1660 C CA . VAL A 1 208 ? -1.624 13.048 37.198 1.00 43.09 208 VAL A CA 1
ATOM 1661 C C . VAL A 1 208 ? -1.447 11.901 38.205 1.00 43.09 208 VAL A C 1
ATOM 1663 O O . VAL A 1 208 ? -2.136 10.889 38.097 1.00 43.09 208 VAL A O 1
ATOM 1666 N N . HIS A 1 209 ? -0.611 12.070 39.235 1.00 39.69 209 HIS A N 1
ATOM 1667 C CA . HIS A 1 209 ? -0.447 11.092 40.317 1.00 39.69 209 HIS A CA 1
ATOM 1668 C C . HIS A 1 209 ? -1.658 10.976 41.259 1.00 39.69 209 HIS A C 1
ATOM 1670 O O . HIS A 1 209 ? -1.804 9.958 41.928 1.00 39.69 209 HIS A O 1
ATOM 1676 N N . ALA A 1 210 ? -2.548 11.972 41.312 1.00 36.31 210 ALA A N 1
ATOM 1677 C CA . ALA A 1 210 ? -3.714 11.951 42.203 1.00 36.31 210 ALA A CA 1
ATOM 1678 C C . ALA A 1 210 ? -4.912 11.154 41.644 1.00 36.31 210 ALA A C 1
ATOM 1680 O O . ALA A 1 210 ? -5.872 10.903 42.368 1.00 36.31 210 ALA A O 1
ATOM 1681 N N . LEU A 1 211 ? -4.863 10.745 40.370 1.00 37.66 211 LEU A N 1
ATOM 1682 C CA . LEU A 1 211 ? -5.937 10.005 39.692 1.00 37.66 211 LEU A CA 1
ATOM 1683 C C . LEU A 1 211 ? -5.714 8.486 39.676 1.00 37.66 211 LEU A C 1
ATOM 1685 O O . LEU A 1 211 ? -6.557 7.755 39.158 1.00 37.66 211 LEU A O 1
ATOM 1689 N N . SER A 1 212 ? -4.630 7.987 40.287 1.00 35.50 212 SER A N 1
ATOM 1690 C CA . SER A 1 212 ? -4.571 6.586 40.710 1.00 35.50 212 SER A CA 1
ATOM 1691 C C . SER A 1 212 ? -5.412 6.431 41.980 1.00 35.50 212 SER A C 1
ATOM 1693 O O . SER A 1 212 ? -4.894 6.354 43.097 1.00 35.50 212 SER A O 1
ATOM 1695 N N . THR A 1 213 ? -6.736 6.447 41.844 1.00 32.06 213 THR A N 1
ATOM 1696 C CA . THR A 1 213 ? -7.600 6.043 42.948 1.00 32.06 213 THR A CA 1
ATOM 1697 C C . THR A 1 213 ? -7.336 4.568 43.223 1.00 32.06 213 THR A C 1
ATOM 1699 O O . THR A 1 213 ? -7.578 3.702 42.384 1.00 32.06 213 THR A O 1
ATOM 1702 N N . LYS A 1 214 ? -6.803 4.286 44.416 1.00 34.56 214 LYS A N 1
ATOM 1703 C CA . LYS A 1 214 ? -6.966 2.985 45.060 1.00 34.56 214 LYS A CA 1
ATOM 1704 C C . LYS A 1 214 ? -8.470 2.742 45.183 1.00 34.56 214 LYS A C 1
ATOM 1706 O O . LYS A 1 214 ? -9.091 3.263 46.102 1.00 34.56 214 LYS A O 1
ATOM 1711 N N . GLU A 1 215 ? -9.053 1.988 44.261 1.00 33.34 215 GLU A N 1
ATOM 1712 C CA . GLU A 1 215 ? -10.304 1.301 44.555 1.00 33.34 215 GLU A CA 1
ATOM 1713 C C . GLU A 1 215 ? -9.970 0.021 45.323 1.00 33.34 215 GLU A C 1
ATOM 1715 O O . GLU A 1 215 ? -9.231 -0.855 44.865 1.00 33.34 215 GLU A O 1
ATOM 1720 N N . GLU A 1 216 ? -10.498 -0.042 46.542 1.00 35.31 216 GLU A N 1
ATOM 1721 C CA . GLU A 1 216 ? -10.532 -1.209 47.412 1.00 35.31 216 GLU A CA 1
ATOM 1722 C C . GLU A 1 216 ? -11.439 -2.285 46.797 1.00 35.31 216 GLU A C 1
ATOM 1724 O O . GLU A 1 216 ? -12.591 -2.446 47.176 1.00 35.31 216 GLU A O 1
ATOM 1729 N N . SER A 1 217 ? -10.948 -2.994 45.782 1.00 31.52 217 SER A N 1
ATOM 1730 C CA . SER A 1 217 ? -11.399 -4.343 45.394 1.00 31.52 217 SER A CA 1
ATOM 1731 C C . SER A 1 217 ? -10.599 -4.854 44.192 1.00 31.52 217 SER A C 1
ATOM 1733 O O . SER A 1 217 ? -11.067 -4.887 43.064 1.00 31.52 217 SER A O 1
ATOM 1735 N N . GLY A 1 218 ? -9.357 -5.278 44.436 1.00 29.39 218 GLY A N 1
ATOM 1736 C CA . GLY A 1 218 ? -8.740 -6.407 43.721 1.00 29.39 218 GLY A CA 1
ATOM 1737 C C . GLY A 1 218 ? -8.690 -6.418 42.182 1.00 29.39 218 GLY A C 1
ATOM 1738 O O . GLY A 1 218 ? -8.548 -7.501 41.624 1.00 29.39 218 GLY A O 1
ATOM 1739 N N . GLY A 1 219 ? -8.766 -5.282 41.484 1.00 27.69 219 GLY A N 1
ATOM 1740 C CA . GLY A 1 219 ? -8.633 -5.206 40.025 1.00 27.69 219 GLY A CA 1
ATOM 1741 C C . GLY A 1 219 ? -7.503 -4.267 39.616 1.00 27.69 219 GLY A C 1
ATOM 1742 O O . GLY A 1 219 ? -7.689 -3.052 39.579 1.00 27.69 219 GLY A O 1
ATOM 1743 N N . GLN A 1 220 ? -6.320 -4.815 39.318 1.00 27.00 220 GLN A N 1
ATOM 1744 C CA . GLN A 1 220 ? -5.203 -4.036 38.776 1.00 27.00 220 GLN A CA 1
ATOM 1745 C C . GLN A 1 220 ? -5.625 -3.352 37.474 1.00 27.00 220 GLN A C 1
ATOM 1747 O O . GLN A 1 220 ? -6.101 -3.970 36.526 1.00 27.00 220 GLN A O 1
ATOM 1752 N N . THR A 1 221 ? -5.489 -2.034 37.474 1.00 34.00 221 THR A N 1
ATOM 1753 C CA . THR A 1 221 ? -6.242 -1.120 36.623 1.00 34.00 221 THR A CA 1
ATOM 1754 C C . THR A 1 221 ? -5.468 -0.683 35.382 1.00 34.00 221 THR A C 1
ATOM 1756 O O . THR A 1 221 ? -5.667 0.438 34.945 1.00 34.00 221 THR A O 1
ATOM 1759 N N . PHE A 1 222 ? -4.647 -1.566 34.812 1.00 36.94 222 PHE A N 1
ATOM 1760 C CA . PHE A 1 222 ? -4.161 -1.634 33.424 1.00 36.94 222 PHE A CA 1
ATOM 1761 C C . PHE A 1 222 ? -3.579 -3.044 33.261 1.00 36.94 222 PHE A C 1
ATOM 1763 O O . PHE A 1 222 ? -2.978 -3.556 34.207 1.00 36.94 222 PHE A O 1
ATOM 1770 N N . PHE A 1 223 ? -3.644 -3.664 32.084 1.00 38.72 223 PHE A N 1
ATOM 1771 C CA . PHE A 1 223 ? -2.718 -4.765 31.804 1.00 38.72 223 PHE A CA 1
ATOM 1772 C C . PHE A 1 223 ? -1.331 -4.195 31.438 1.00 38.72 223 PHE A C 1
ATOM 1774 O O . PHE A 1 223 ? -0.840 -4.451 30.346 1.00 38.72 223 PHE A O 1
ATOM 1781 N N . THR A 1 224 ? -0.703 -3.478 32.391 1.00 35.50 224 THR A N 1
ATOM 1782 C CA . THR A 1 224 ? 0.677 -2.916 32.457 1.00 35.50 224 THR A CA 1
ATOM 1783 C C . THR A 1 224 ? 0.901 -1.435 32.087 1.00 35.50 224 THR A C 1
ATOM 1785 O O . THR A 1 224 ? 0.173 -0.859 31.285 1.00 35.50 224 THR A O 1
ATOM 1788 N N . ASP A 1 225 ? 1.952 -0.847 32.692 1.00 37.06 225 ASP A N 1
ATOM 1789 C CA . ASP A 1 225 ? 2.495 0.527 32.565 1.00 37.06 225 ASP A CA 1
ATOM 1790 C C . ASP A 1 225 ? 3.011 0.899 31.153 1.00 37.06 225 ASP A C 1
ATOM 1792 O O . ASP A 1 225 ? 3.901 1.743 30.995 1.00 37.06 225 ASP A O 1
ATOM 1796 N N . PHE A 1 226 ? 2.492 0.275 30.093 1.00 40.44 226 PHE A N 1
ATOM 1797 C CA . PHE A 1 226 ? 2.883 0.599 28.725 1.00 40.44 226 PHE A CA 1
ATOM 1798 C C . PHE A 1 226 ? 2.316 1.967 28.327 1.00 40.44 226 PHE A C 1
ATOM 1800 O O . PHE A 1 226 ? 1.207 2.090 27.826 1.00 40.44 226 PHE A O 1
ATOM 1807 N N . LYS A 1 227 ? 3.127 2.990 28.630 1.00 49.88 227 LYS A N 1
ATOM 1808 C CA . LYS A 1 227 ? 3.189 4.367 28.119 1.00 49.88 227 LYS A CA 1
ATOM 1809 C C . LYS A 1 227 ? 1.841 4.921 27.659 1.00 49.88 227 LYS A C 1
ATOM 1811 O O . LYS A 1 227 ? 1.398 4.600 26.566 1.00 49.88 227 LYS A O 1
ATOM 1816 N N . ASN A 1 228 ? 1.289 5.849 28.447 1.00 55.28 228 ASN A N 1
ATOM 1817 C CA . ASN A 1 228 ? 0.152 6.738 28.148 1.00 55.28 228 ASN A CA 1
ATOM 1818 C C . ASN A 1 228 ? 0.322 7.518 26.820 1.00 55.28 228 ASN A C 1
ATOM 1820 O O . ASN A 1 228 ? 0.468 8.740 26.822 1.00 55.28 228 ASN A O 1
ATOM 1824 N N . ARG A 1 229 ? 0.376 6.831 25.681 1.00 66.81 229 ARG A N 1
ATOM 1825 C CA . ARG A 1 229 ? 0.547 7.405 24.351 1.00 66.81 229 ARG A CA 1
ATOM 1826 C C . ARG A 1 229 ? -0.790 7.367 23.652 1.00 66.81 229 ARG A C 1
ATOM 1828 O O . ARG A 1 229 ? -1.467 6.345 23.622 1.00 66.81 229 ARG A O 1
ATOM 1835 N N . VAL A 1 230 ? -1.150 8.508 23.096 1.00 76.81 230 VAL A N 1
ATOM 1836 C CA . VAL A 1 230 ? -2.367 8.669 22.317 1.00 76.81 230 VAL A CA 1
ATOM 1837 C C . VAL A 1 230 ? -1.932 8.787 20.877 1.00 76.81 230 VAL A C 1
ATOM 1839 O O . VAL A 1 230 ? -1.039 9.571 20.554 1.00 76.81 230 VAL A O 1
ATOM 1842 N N . ASP A 1 231 ? -2.560 7.987 20.032 1.00 88.06 231 ASP A N 1
ATOM 1843 C CA . ASP A 1 231 ? -2.251 7.918 18.620 1.00 88.06 231 ASP A CA 1
ATOM 1844 C C . ASP A 1 231 ? -3.510 8.243 17.803 1.00 88.06 231 ASP A C 1
ATOM 1846 O O . ASP A 1 231 ? -4.559 7.631 18.024 1.00 88.06 231 ASP A O 1
ATOM 1850 N N . PRO A 1 232 ? -3.447 9.208 16.871 1.00 92.38 232 PRO A N 1
ATOM 1851 C CA . PRO A 1 232 ? -4.613 9.618 16.107 1.00 92.38 232 PRO A CA 1
ATOM 1852 C C . PRO A 1 232 ? -5.102 8.558 15.115 1.00 92.38 232 PRO A C 1
ATOM 1854 O O . PRO A 1 232 ? -6.278 8.595 14.760 1.00 92.38 232 PRO A O 1
ATOM 1857 N N . VAL A 1 233 ? -4.270 7.596 14.703 1.00 94.56 233 VAL A N 1
ATOM 1858 C CA . VAL A 1 233 ? -4.707 6.449 13.892 1.00 94.56 233 VAL A CA 1
ATOM 1859 C C . VAL A 1 233 ? -5.584 5.517 14.722 1.00 94.56 233 VAL A C 1
ATOM 1861 O O . VAL A 1 233 ? -6.704 5.206 14.313 1.00 94.56 233 VAL A O 1
ATOM 1864 N N . VAL A 1 234 ? -5.129 5.163 15.929 1.00 90.75 234 VAL A N 1
ATOM 1865 C CA . VAL A 1 234 ? -5.913 4.360 16.884 1.00 90.75 234 VAL A CA 1
ATOM 1866 C C . VAL A 1 234 ? -7.235 5.066 17.192 1.00 90.75 234 VAL A C 1
ATOM 1868 O O . VAL A 1 234 ? -8.300 4.448 17.168 1.00 90.75 234 VAL A O 1
ATOM 1871 N N . CYS A 1 235 ? -7.199 6.385 17.409 1.00 91.75 235 CYS A N 1
ATOM 1872 C CA . CYS A 1 235 ? -8.409 7.180 17.601 1.00 91.75 235 CYS A CA 1
ATOM 1873 C C . CYS A 1 235 ? -9.343 7.133 16.385 1.00 91.75 235 CYS A C 1
ATOM 1875 O O . CYS A 1 235 ? -10.545 7.007 16.584 1.00 91.75 235 CYS A O 1
ATOM 1877 N N . CYS A 1 236 ? -8.842 7.180 15.145 1.00 95.56 236 CYS A N 1
ATOM 1878 C CA . CYS A 1 236 ? -9.690 7.024 13.956 1.00 95.56 236 CYS A CA 1
ATOM 1879 C C . CYS A 1 236 ? -10.407 5.666 13.934 1.00 95.56 236 CYS A C 1
ATOM 1881 O O . CYS A 1 236 ? -11.590 5.613 13.594 1.00 95.56 236 CYS A O 1
ATOM 1883 N N . ASN A 1 237 ? -9.733 4.583 14.332 1.00 94.25 237 ASN A N 1
ATOM 1884 C CA . ASN A 1 237 ? -10.342 3.254 14.412 1.00 94.25 237 ASN A CA 1
ATOM 1885 C C . ASN A 1 237 ? -11.407 3.175 15.512 1.00 94.25 237 ASN A C 1
ATOM 1887 O O . ASN A 1 237 ? -12.517 2.711 15.246 1.00 94.25 237 ASN A O 1
ATOM 1891 N N . VAL A 1 238 ? -11.125 3.703 16.707 1.00 90.81 238 VAL A N 1
ATOM 1892 C CA . VAL A 1 238 ? -12.112 3.785 17.798 1.00 90.81 238 VAL A CA 1
ATOM 1893 C C . VAL A 1 238 ? -13.317 4.629 17.383 1.00 90.81 238 VAL A C 1
ATOM 1895 O O . VAL A 1 238 ? -14.452 4.188 17.519 1.00 90.81 238 VAL A O 1
ATOM 1898 N N . LEU A 1 239 ? -13.098 5.819 16.821 1.00 91.94 239 LEU A N 1
ATOM 1899 C CA . LEU A 1 239 ? -14.178 6.672 16.324 1.00 91.94 239 LEU A CA 1
ATOM 1900 C C . LEU A 1 239 ? -15.015 5.937 15.270 1.00 91.94 239 LEU A C 1
ATOM 1902 O O . LEU A 1 239 ? -16.240 5.958 15.344 1.00 91.94 239 LEU A O 1
ATOM 1906 N N . SER A 1 240 ? -14.372 5.234 14.332 1.00 94.25 240 SER A N 1
ATOM 1907 C CA . SER A 1 240 ? -15.069 4.469 13.289 1.00 94.25 240 SER A CA 1
ATOM 1908 C C . SER A 1 240 ? -16.011 3.426 13.883 1.00 94.25 240 SER A C 1
ATOM 1910 O O . SER A 1 240 ? -17.140 3.298 13.412 1.00 94.25 240 SER A O 1
ATOM 1912 N N . LEU A 1 241 ? -15.577 2.734 14.943 1.00 92.44 241 LEU A N 1
ATOM 1913 C CA . LEU A 1 241 ? -16.412 1.792 15.680 1.00 92.44 241 LEU A CA 1
ATOM 1914 C C . LEU A 1 241 ? -17.640 2.494 16.270 1.00 92.44 241 LEU A C 1
ATOM 1916 O O . LEU A 1 241 ? -18.770 2.082 16.024 1.00 92.44 241 LEU A O 1
ATOM 1920 N N . PHE A 1 242 ? -17.437 3.568 17.033 1.00 91.31 242 PHE A N 1
ATOM 1921 C CA . PHE A 1 242 ? -18.535 4.270 17.700 1.00 91.31 242 PHE A CA 1
ATOM 1922 C C . PHE A 1 242 ? -19.546 4.840 16.701 1.00 91.31 242 PHE A C 1
ATOM 1924 O O . PHE A 1 242 ? -20.749 4.655 16.882 1.00 91.31 242 PHE A O 1
ATOM 1931 N N . TYR A 1 243 ? -19.085 5.462 15.614 1.00 92.12 243 TYR A N 1
ATOM 1932 C CA . TYR A 1 243 ? -19.975 5.960 14.566 1.00 92.12 243 TYR A CA 1
ATOM 1933 C C . TYR A 1 243 ? -20.718 4.831 13.837 1.00 92.12 243 TYR A C 1
ATOM 1935 O O . TYR A 1 243 ? -21.908 4.982 13.572 1.00 92.12 243 TYR A O 1
ATOM 1943 N N . GLN A 1 244 ? -20.082 3.678 13.586 1.00 92.50 244 GLN A N 1
ATOM 1944 C CA . GLN A 1 244 ? -20.748 2.520 12.969 1.00 92.50 244 GLN A CA 1
ATOM 1945 C C . GLN A 1 244 ? -21.947 2.014 13.788 1.00 92.50 244 GLN A C 1
ATOM 1947 O O . GLN A 1 244 ? -22.936 1.576 13.205 1.00 92.50 244 GLN A O 1
ATOM 1952 N N . TYR A 1 245 ? -21.887 2.100 15.119 1.00 90.81 245 TYR A N 1
ATOM 1953 C CA . TYR A 1 245 ? -22.969 1.662 16.010 1.00 90.81 245 TYR A CA 1
ATOM 1954 C C . TYR A 1 245 ? -23.843 2.815 16.535 1.00 90.81 245 TYR A C 1
ATOM 1956 O O . TYR A 1 245 ? -24.571 2.630 17.507 1.00 90.81 245 TYR A O 1
ATOM 1964 N N . GLY A 1 246 ? -23.794 4.001 15.912 1.00 90.44 246 GLY A N 1
ATOM 1965 C CA . GLY A 1 246 ? -24.662 5.134 16.266 1.00 90.44 246 GLY A CA 1
ATOM 1966 C C . GLY A 1 246 ? -24.325 5.812 17.599 1.00 90.44 246 GLY A C 1
ATOM 1967 O O . GLY A 1 246 ? -25.174 6.471 18.187 1.00 90.44 246 GLY A O 1
ATOM 1968 N N . ARG A 1 247 ? -23.089 5.652 18.081 1.00 88.00 247 ARG A N 1
ATOM 1969 C CA . ARG A 1 247 ? -22.592 6.145 19.378 1.00 88.00 247 ARG A CA 1
ATOM 1970 C C . ARG A 1 247 ? -21.577 7.283 19.234 1.00 88.00 247 ARG A C 1
ATOM 1972 O O . ARG A 1 247 ? -20.775 7.527 20.128 1.00 88.00 247 ARG A O 1
ATOM 1979 N N . GLY A 1 248 ? -21.584 7.980 18.098 1.00 87.81 248 GLY A N 1
ATOM 1980 C CA . GLY A 1 248 ? -20.623 9.050 17.797 1.00 87.81 248 GLY A CA 1
ATOM 1981 C C . GLY A 1 248 ? -20.623 10.204 18.810 1.00 87.81 248 GLY A C 1
ATOM 1982 O O . GLY A 1 248 ? -19.574 10.784 19.076 1.00 87.81 248 GLY A O 1
ATOM 1983 N N . GLU A 1 249 ? -21.770 10.502 19.429 1.00 86.88 249 GLU A N 1
ATOM 1984 C CA . GLU A 1 249 ? -21.890 11.566 20.440 1.00 86.88 249 GLU A CA 1
ATOM 1985 C C . GLU A 1 249 ? -21.077 11.280 21.714 1.00 86.88 249 GLU A C 1
ATOM 1987 O O . GLU A 1 249 ? -20.615 12.206 22.372 1.00 86.88 249 GLU A O 1
ATOM 1992 N N . GLU A 1 250 ? -20.831 10.007 22.037 1.00 83.19 250 GLU A N 1
ATOM 1993 C CA . GLU A 1 250 ? -20.054 9.595 23.217 1.00 83.19 250 GLU A CA 1
ATOM 1994 C C . GLU A 1 250 ? -18.550 9.885 23.081 1.00 83.19 250 GLU A C 1
ATOM 1996 O O . GLU A 1 250 ? -17.794 9.770 24.047 1.00 83.19 250 GLU A O 1
ATOM 2001 N N . VAL A 1 251 ? -18.103 10.222 21.869 1.00 83.81 251 VAL A N 1
ATOM 2002 C CA . VAL A 1 251 ? -16.689 10.355 21.501 1.00 83.81 251 VAL A CA 1
ATOM 2003 C C . VAL A 1 251 ? -16.373 11.705 20.845 1.00 83.81 251 VAL A C 1
ATOM 2005 O O . VAL A 1 251 ? -15.351 11.843 20.163 1.00 83.81 251 VAL A O 1
ATOM 2008 N N . SER A 1 252 ? -17.234 12.709 21.064 1.00 85.56 252 SER A N 1
ATOM 2009 C CA . SER A 1 252 ? -17.153 14.052 20.464 1.00 85.56 252 SER A CA 1
ATOM 2010 C C . SER A 1 252 ? -15.785 14.700 20.647 1.00 85.56 252 SER A C 1
ATOM 2012 O O . SER A 1 252 ? -15.176 15.164 19.689 1.00 85.56 252 SER A O 1
ATOM 2014 N N . ASP A 1 253 ? -15.238 14.648 21.856 1.00 81.25 253 ASP A N 1
ATOM 2015 C CA . ASP A 1 253 ? -13.983 15.323 22.160 1.00 81.25 253 ASP A CA 1
ATOM 2016 C C . ASP A 1 253 ? -12.784 14.670 21.440 1.00 81.25 253 ASP A C 1
ATOM 2018 O O . ASP A 1 253 ? -11.836 15.346 21.030 1.00 81.25 253 ASP A O 1
ATOM 2022 N N . THR A 1 254 ? -12.794 13.341 21.256 1.00 84.31 254 THR A N 1
ATOM 2023 C CA . THR A 1 254 ? -11.760 12.675 20.439 1.00 84.31 254 THR A CA 1
ATOM 2024 C C . THR A 1 254 ? -11.937 13.000 18.975 1.00 84.31 254 THR A C 1
ATOM 2026 O O . THR A 1 254 ? -10.941 13.177 18.275 1.00 84.31 254 THR A O 1
ATOM 2029 N N . PHE A 1 255 ? -13.181 13.096 18.511 1.00 90.06 255 PHE A N 1
ATOM 2030 C CA . PHE A 1 255 ? -13.457 13.538 17.158 1.00 90.06 255 PHE A CA 1
ATOM 2031 C C . PHE A 1 255 ? -12.898 14.951 16.930 1.00 90.06 255 PHE A C 1
ATOM 2033 O O . PHE A 1 255 ? -12.166 15.160 15.965 1.00 90.06 255 PHE A O 1
ATOM 2040 N N . ASP A 1 256 ? -13.113 15.884 17.858 1.00 89.06 256 ASP A N 1
ATOM 2041 C CA . ASP A 1 256 ? -12.546 17.237 17.817 1.00 89.06 256 ASP A CA 1
ATOM 2042 C C . ASP A 1 256 ? -11.012 17.236 17.804 1.00 89.06 256 ASP A C 1
ATOM 2044 O O . ASP A 1 256 ? -10.380 17.950 17.017 1.00 89.06 256 ASP A O 1
ATOM 2048 N N . TRP A 1 257 ? -10.382 16.392 18.625 1.00 88.88 257 TRP A N 1
ATOM 2049 C CA . TRP A 1 257 ? -8.925 16.268 18.632 1.00 88.88 257 TRP A CA 1
ATOM 2050 C C . TRP A 1 257 ? -8.374 15.701 17.315 1.00 88.88 257 TRP A C 1
ATOM 2052 O O . TRP A 1 257 ? -7.407 16.239 16.771 1.00 88.88 257 TRP A O 1
ATOM 2062 N N . VAL A 1 258 ? -8.996 14.662 16.751 1.00 93.06 258 VAL A N 1
ATOM 2063 C CA . VAL A 1 258 ? -8.591 14.080 15.460 1.00 93.06 258 VAL A CA 1
ATOM 2064 C C . VAL A 1 258 ? -8.772 15.088 14.316 1.00 93.06 258 VAL A C 1
ATOM 2066 O O . VAL A 1 258 ? -7.897 15.203 13.452 1.00 93.06 258 VAL A O 1
ATOM 2069 N N . GLN A 1 259 ? -9.836 15.897 14.336 1.00 95.19 259 GLN A N 1
ATOM 2070 C CA . GLN A 1 259 ? -9.991 17.020 13.405 1.00 95.19 259 GLN A CA 1
ATOM 2071 C C . GLN A 1 259 ? -8.840 18.028 13.542 1.00 95.19 259 GLN A C 1
ATOM 2073 O O . GLN A 1 259 ? -8.302 18.508 12.542 1.00 95.19 259 GLN A O 1
ATOM 2078 N N . LEU A 1 260 ? -8.420 18.337 14.772 1.00 94.25 260 LEU A N 1
ATOM 2079 C CA . LEU A 1 260 ? -7.300 19.239 15.026 1.00 94.25 260 LEU A CA 1
ATOM 2080 C C . LEU A 1 260 ? -5.975 18.682 14.493 1.00 94.25 260 LEU A C 1
ATOM 2082 O O . LEU A 1 260 ? -5.179 19.442 13.937 1.00 94.25 260 LEU A O 1
ATOM 2086 N N . VAL A 1 261 ? -5.754 17.369 14.616 1.00 95.94 261 VAL A N 1
ATOM 2087 C CA . VAL A 1 261 ? -4.593 16.670 14.042 1.00 95.94 261 VAL A CA 1
ATOM 2088 C C . VAL A 1 261 ? -4.548 16.854 12.524 1.00 95.94 261 VAL A C 1
ATOM 2090 O O . VAL A 1 261 ? -3.494 17.227 11.998 1.00 95.94 261 VAL A O 1
ATOM 2093 N N . LEU A 1 262 ? -5.681 16.687 11.828 1.00 98.25 262 LEU A N 1
ATOM 2094 C CA . LEU A 1 262 ? -5.777 16.915 10.382 1.00 98.25 262 LEU A CA 1
ATOM 2095 C C . LEU A 1 262 ? -5.535 18.392 10.014 1.00 98.25 262 LEU A C 1
ATOM 2097 O O . LEU A 1 262 ? -4.721 18.696 9.138 1.00 98.25 262 LEU A O 1
ATOM 2101 N N . ARG A 1 263 ? -6.196 19.327 10.714 1.00 97.75 263 ARG A N 1
ATOM 2102 C CA . ARG A 1 263 ? -6.085 20.781 10.475 1.00 97.75 263 ARG A CA 1
ATOM 2103 C C . ARG A 1 263 ? -4.662 21.296 10.674 1.00 97.75 263 ARG A C 1
ATOM 2105 O O . ARG A 1 263 ? -4.177 22.093 9.874 1.00 97.75 263 ARG A O 1
ATOM 2112 N N . ARG A 1 264 ? -3.986 20.837 11.729 1.00 97.31 264 ARG A N 1
ATOM 2113 C CA . ARG A 1 264 ? -2.634 21.283 12.102 1.00 97.31 264 ARG A CA 1
ATOM 2114 C C . ARG A 1 264 ? -1.515 20.463 11.468 1.00 97.31 264 ARG A C 1
ATOM 2116 O O . ARG A 1 264 ? -0.357 20.766 11.728 1.00 97.31 264 ARG A O 1
ATOM 2123 N N . ARG A 1 265 ? -1.835 19.448 10.653 1.00 98.25 265 ARG A N 1
ATOM 2124 C CA . ARG A 1 265 ? -0.851 18.521 10.066 1.00 98.25 265 ARG A CA 1
ATOM 2125 C C . ARG A 1 265 ? 0.015 17.830 11.125 1.00 98.25 265 ARG A C 1
ATOM 2127 O O . ARG A 1 265 ? 1.182 17.546 10.885 1.00 98.25 265 ARG A O 1
ATOM 2134 N N . ALA A 1 266 ? -0.538 17.544 12.304 1.00 96.19 266 ALA A N 1
ATOM 2135 C CA . ALA A 1 266 ? 0.246 16.983 13.410 1.00 96.19 266 ALA A CA 1
ATOM 2136 C C . ALA A 1 266 ? 0.795 15.570 13.110 1.00 96.19 266 ALA A C 1
ATOM 2138 O O . ALA A 1 266 ? 1.732 15.125 13.759 1.00 96.19 266 ALA A O 1
ATOM 2139 N N . TYR A 1 267 ? 0.246 14.898 12.095 1.00 96.69 267 TYR A N 1
ATOM 2140 C CA . TYR A 1 267 ? 0.656 13.584 11.597 1.00 96.69 267 TYR A CA 1
ATOM 2141 C C . TYR A 1 267 ? 1.784 13.630 10.544 1.00 96.69 267 TYR A C 1
ATOM 2143 O O . TYR A 1 267 ? 2.190 12.584 10.044 1.00 96.69 267 TYR A O 1
ATOM 2151 N N . ILE A 1 268 ? 2.272 14.815 10.141 1.00 97.69 268 ILE A N 1
ATOM 2152 C CA . ILE A 1 268 ? 3.150 14.974 8.960 1.00 97.69 268 ILE A CA 1
ATOM 2153 C C . ILE A 1 268 ? 4.510 14.263 9.075 1.00 97.69 268 ILE A C 1
ATOM 2155 O O . ILE A 1 268 ? 5.169 14.028 8.064 1.00 97.69 268 ILE A O 1
ATOM 2159 N N . HIS A 1 269 ? 4.913 13.889 10.289 1.00 95.44 269 HIS A N 1
ATOM 2160 C CA . HIS A 1 269 ? 6.127 13.118 10.572 1.00 95.44 269 HIS A CA 1
ATOM 2161 C C . HIS A 1 269 ? 5.824 11.707 11.104 1.00 95.44 269 HIS A C 1
ATOM 2163 O O . HIS A 1 269 ? 6.681 11.092 11.733 1.00 95.44 269 HIS A O 1
ATOM 2169 N N . GLY A 1 270 ? 4.605 11.212 10.880 1.00 93.62 270 GLY A N 1
ATOM 2170 C CA . GLY A 1 270 ? 4.092 10.006 11.518 1.00 93.62 270 GLY A CA 1
ATOM 2171 C C . GLY A 1 270 ? 3.488 10.281 12.897 1.00 93.62 270 GLY A C 1
ATOM 2172 O O . GLY A 1 270 ? 3.348 11.422 13.341 1.00 93.62 270 GLY A O 1
ATOM 2173 N N . THR A 1 271 ? 3.093 9.205 13.563 1.00 91.06 271 THR A N 1
ATOM 2174 C CA . THR A 1 271 ? 2.434 9.166 14.868 1.00 91.06 271 THR A CA 1
ATOM 2175 C C . THR A 1 271 ? 3.185 8.218 15.810 1.00 91.06 271 THR A C 1
ATOM 2177 O O . THR A 1 271 ? 4.278 7.744 15.493 1.00 91.06 271 THR A O 1
ATOM 2180 N N . ALA A 1 272 ? 2.629 7.940 16.992 1.00 86.50 272 ALA A N 1
ATOM 2181 C CA . ALA A 1 272 ? 3.286 7.108 17.995 1.00 86.50 272 ALA A CA 1
ATOM 2182 C C . ALA A 1 272 ? 3.557 5.674 17.508 1.00 86.50 272 ALA A C 1
ATOM 2184 O O . ALA A 1 272 ? 4.580 5.107 17.892 1.00 86.50 272 ALA A O 1
ATOM 2185 N N . PHE A 1 273 ? 2.662 5.117 16.685 1.00 88.56 273 PHE A N 1
ATOM 2186 C CA . PHE A 1 273 ? 2.748 3.744 16.173 1.00 88.56 273 PHE A CA 1
ATOM 2187 C C . PHE A 1 273 ? 2.769 3.638 14.650 1.00 88.56 273 PHE A C 1
ATOM 2189 O O . PHE A 1 273 ? 3.010 2.546 14.147 1.00 88.56 273 PHE A O 1
ATOM 2196 N N . TYR A 1 274 ? 2.550 4.730 13.909 1.00 93.56 274 TYR A N 1
ATOM 2197 C CA . TYR A 1 274 ? 2.481 4.716 12.444 1.00 93.56 274 TYR A CA 1
ATOM 2198 C C . TYR A 1 274 ? 3.489 5.709 11.867 1.00 93.56 274 TYR A C 1
ATOM 2200 O O . TYR A 1 274 ? 3.341 6.909 12.073 1.00 93.56 274 TYR A O 1
ATOM 2208 N N . PRO A 1 275 ? 4.561 5.264 11.192 1.00 93.50 275 PRO A N 1
ATOM 2209 C CA . PRO A 1 275 ? 5.678 6.150 10.865 1.00 93.50 275 PRO A CA 1
ATOM 2210 C C . PRO A 1 275 ? 5.379 7.028 9.645 1.00 93.50 275 PRO A C 1
ATOM 2212 O O . PRO A 1 275 ? 5.999 8.071 9.452 1.00 93.50 275 PRO A O 1
ATOM 2215 N N . SER A 1 276 ? 4.421 6.608 8.821 1.00 95.69 276 SER A N 1
ATOM 2216 C CA . SER A 1 276 ? 4.037 7.276 7.588 1.00 95.69 276 SER A CA 1
ATOM 2217 C C . SER A 1 276 ? 2.808 8.179 7.805 1.00 95.69 276 SER A C 1
ATOM 2219 O O . SER A 1 276 ? 1.809 7.739 8.383 1.00 95.69 276 SER A O 1
ATOM 2221 N N . PRO A 1 277 ? 2.826 9.427 7.292 1.00 97.94 277 PRO A N 1
ATOM 2222 C CA . PRO A 1 277 ? 1.645 10.293 7.228 1.00 97.94 277 PRO A CA 1
ATOM 2223 C C . PRO A 1 277 ? 0.466 9.678 6.463 1.00 97.94 277 PRO A C 1
ATOM 2225 O O . PRO A 1 277 ? -0.691 9.978 6.759 1.00 97.94 277 PRO A O 1
ATOM 2228 N N . GLU A 1 278 ? 0.756 8.832 5.471 1.00 98.44 278 GLU A N 1
ATOM 2229 C CA . GLU A 1 278 ? -0.232 8.160 4.630 1.00 98.44 278 GLU A CA 1
ATOM 2230 C C . GLU A 1 278 ? -1.139 7.244 5.460 1.00 98.44 278 GLU A C 1
ATOM 2232 O O . GLU A 1 278 ? -2.337 7.193 5.185 1.00 98.44 278 GLU A O 1
ATOM 2237 N N . ALA A 1 279 ? -0.618 6.626 6.527 1.00 97.88 279 ALA A N 1
ATOM 2238 C CA . ALA A 1 279 ? -1.425 5.840 7.456 1.00 97.88 279 ALA A CA 1
ATOM 2239 C C . ALA A 1 279 ? -2.518 6.697 8.113 1.00 97.88 279 ALA A C 1
ATOM 2241 O O . ALA A 1 279 ? -3.696 6.363 8.015 1.00 97.88 279 ALA A O 1
ATOM 2242 N N . PHE A 1 280 ? -2.173 7.844 8.713 1.00 98.50 280 PHE A N 1
ATOM 2243 C CA . PHE A 1 280 ? -3.184 8.725 9.312 1.00 98.50 280 PHE A CA 1
ATOM 2244 C C . PHE A 1 280 ? -4.232 9.180 8.297 1.00 98.50 280 PHE A C 1
ATOM 2246 O O . PHE A 1 280 ? -5.423 9.093 8.585 1.00 98.50 280 PHE A O 1
ATOM 2253 N N . LEU A 1 281 ? -3.817 9.617 7.106 1.00 98.75 281 LEU A N 1
ATOM 2254 C CA . LEU A 1 281 ? -4.757 10.051 6.069 1.00 98.75 281 LEU A CA 1
ATOM 2255 C C . LEU A 1 281 ? -5.693 8.921 5.632 1.00 98.75 281 LEU A C 1
ATOM 2257 O O . LEU A 1 281 ? -6.892 9.141 5.468 1.00 98.75 281 LEU A O 1
ATOM 2261 N N . PHE A 1 282 ? -5.165 7.707 5.498 1.00 98.62 282 PHE A N 1
ATOM 2262 C CA . PHE A 1 282 ? -5.944 6.526 5.160 1.00 98.62 282 PHE A CA 1
ATOM 2263 C C . PHE A 1 282 ? -6.944 6.160 6.260 1.00 98.62 282 PHE A C 1
ATOM 2265 O O . PHE A 1 282 ? -8.137 6.045 5.983 1.00 98.62 282 PHE A O 1
ATOM 2272 N N . PHE A 1 283 ? -6.518 6.061 7.517 1.00 98.44 283 PHE A N 1
ATOM 2273 C CA . PHE A 1 283 ? -7.424 5.752 8.626 1.00 98.44 283 PHE A CA 1
ATOM 2274 C C . PHE A 1 283 ? -8.439 6.875 8.898 1.00 98.44 283 PHE A C 1
ATOM 2276 O O . PHE A 1 283 ? -9.597 6.589 9.203 1.00 98.44 283 PHE A O 1
ATOM 2283 N N . PHE A 1 284 ? -8.066 8.140 8.689 1.00 98.69 284 PHE A N 1
ATOM 2284 C CA . PHE A 1 284 ? -9.006 9.261 8.724 1.00 98.69 284 PHE A CA 1
ATOM 2285 C C . PHE A 1 284 ? -10.037 9.164 7.591 1.00 98.69 284 PHE A C 1
ATOM 2287 O O . PHE A 1 284 ? -11.226 9.368 7.824 1.00 98.69 284 PHE A O 1
ATOM 2294 N N . SER A 1 285 ? -9.622 8.788 6.376 1.00 98.31 2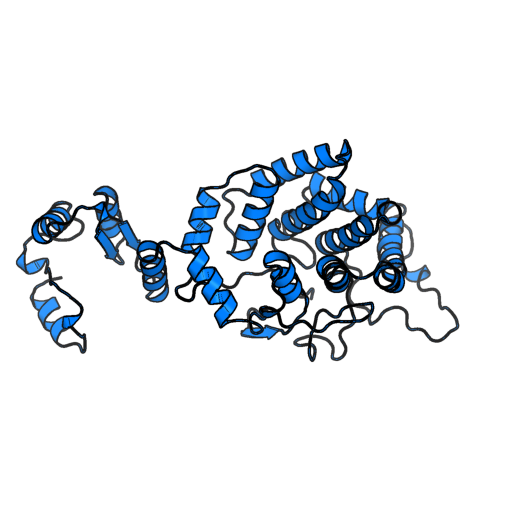85 SER A N 1
ATOM 2295 C CA . SER A 1 285 ? -10.553 8.557 5.263 1.00 98.31 285 SER A CA 1
ATOM 2296 C C . SER A 1 285 ? -11.540 7.420 5.567 1.00 98.31 285 SER A C 1
ATOM 2298 O O . SER A 1 285 ? -12.729 7.542 5.261 1.00 98.31 285 SER A O 1
ATOM 2300 N N . ARG A 1 286 ? -11.087 6.360 6.262 1.00 96.88 286 ARG A N 1
ATOM 2301 C CA . ARG A 1 286 ? -11.942 5.259 6.739 1.00 96.88 286 ARG A CA 1
ATOM 2302 C C . ARG A 1 286 ? -12.991 5.747 7.739 1.00 96.88 286 ARG A C 1
ATOM 2304 O O . ARG A 1 286 ? -14.155 5.382 7.586 1.00 96.88 286 ARG A O 1
ATOM 2311 N N . L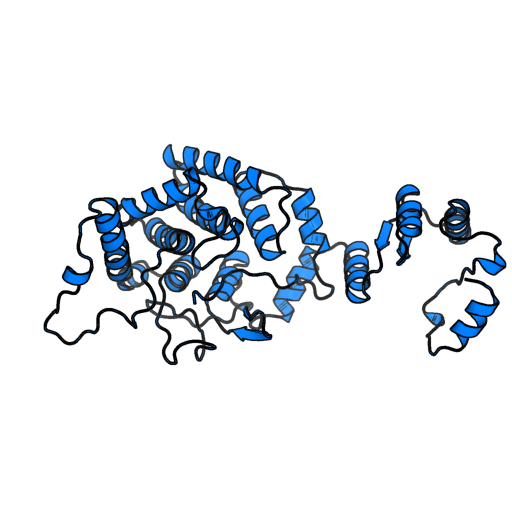EU A 1 287 ? -12.604 6.601 8.689 1.00 97.06 287 LEU A N 1
ATOM 2312 C CA . LEU A 1 287 ? -13.530 7.266 9.611 1.00 97.06 287 LEU A CA 1
ATOM 2313 C C . LEU A 1 287 ? -14.532 8.152 8.862 1.00 97.06 287 LEU A C 1
ATOM 2315 O O . LEU A 1 287 ? -15.728 8.079 9.126 1.00 97.06 287 LEU A O 1
ATOM 2319 N N . LEU A 1 288 ? -14.065 8.961 7.909 1.00 96.50 288 LEU A N 1
ATOM 2320 C CA . LEU A 1 288 ? -14.907 9.919 7.193 1.00 96.50 288 LEU A CA 1
ATOM 2321 C C . LEU A 1 288 ? -16.064 9.234 6.445 1.00 96.50 288 LEU A C 1
ATOM 2323 O O . LEU A 1 288 ? -17.177 9.752 6.456 1.00 96.50 288 LEU A O 1
ATOM 2327 N N . ARG A 1 289 ? -15.857 8.024 5.901 1.00 94.62 289 ARG A N 1
ATOM 2328 C CA . ARG A 1 289 ? -16.932 7.210 5.288 1.00 94.62 289 ARG A CA 1
ATOM 2329 C C . ARG A 1 289 ? -18.071 6.872 6.256 1.00 94.62 289 ARG A C 1
ATOM 2331 O O . ARG A 1 289 ? -19.198 6.659 5.828 1.00 94.62 289 ARG A O 1
ATOM 2338 N N . ARG A 1 290 ? -17.813 6.838 7.569 1.00 93.00 290 ARG A N 1
ATOM 2339 C CA . ARG A 1 290 ? -18.851 6.609 8.593 1.00 93.00 290 ARG A CA 1
ATOM 2340 C C . ARG A 1 290 ? -19.731 7.836 8.836 1.00 93.00 290 ARG A C 1
ATOM 2342 O O . ARG A 1 290 ? -20.785 7.705 9.443 1.00 93.00 290 ARG A O 1
ATOM 2349 N N . LEU A 1 291 ? -19.307 9.002 8.355 1.00 90.81 291 LEU A N 1
ATOM 2350 C CA . LEU A 1 291 ? -19.991 10.287 8.513 1.00 90.81 291 LEU A CA 1
ATOM 2351 C C . LEU A 1 291 ? -20.724 10.735 7.238 1.00 90.81 291 LEU A C 1
ATOM 2353 O O . LEU A 1 291 ? -21.332 11.800 7.227 1.00 90.81 291 LEU A O 1
ATOM 2357 N N . GLU A 1 292 ? -20.636 9.954 6.159 1.00 85.75 292 GLU A N 1
ATOM 2358 C CA . GLU A 1 292 ? -21.089 10.341 4.818 1.00 85.75 292 GLU A CA 1
ATOM 2359 C C . GLU A 1 292 ? -22.613 10.354 4.664 1.00 85.75 292 GLU A C 1
ATOM 2361 O O . GLU A 1 292 ? -23.123 11.016 3.772 1.00 85.75 292 GLU A O 1
ATOM 2366 N N . SER A 1 293 ? -23.371 9.625 5.485 1.00 83.06 293 SER A N 1
ATOM 2367 C CA . SER A 1 293 ? -24.803 9.407 5.236 1.00 83.06 293 SER A CA 1
ATOM 2368 C C . SER A 1 293 ? -25.688 9.754 6.442 1.00 83.06 293 SER A C 1
ATOM 2370 O O . SER A 1 293 ? -25.746 8.959 7.381 1.00 83.06 293 SER A O 1
ATOM 2372 N N . PRO A 1 294 ? -26.437 10.881 6.402 1.00 82.00 294 PRO A N 1
ATOM 2373 C CA . PRO A 1 294 ? -26.387 11.948 5.390 1.00 82.00 294 PRO A CA 1
ATOM 2374 C C . PRO A 1 294 ? -25.149 12.858 5.553 1.00 82.00 294 PRO A C 1
ATOM 2376 O O . PRO A 1 294 ? -24.708 13.066 6.686 1.00 82.00 294 PRO A O 1
ATOM 2379 N N . PRO A 1 295 ? -24.626 13.471 4.468 1.00 83.69 295 PRO A N 1
ATOM 2380 C CA . PRO A 1 295 ? -23.484 14.371 4.574 1.00 83.69 295 PRO A CA 1
ATOM 2381 C C . PRO A 1 295 ? -23.837 15.600 5.412 1.00 83.69 295 PRO A C 1
ATOM 2383 O O . PRO A 1 295 ? -24.810 16.309 5.140 1.00 83.69 295 PRO A O 1
ATOM 2386 N N . THR A 1 296 ? -23.023 15.876 6.424 1.00 90.75 296 THR A N 1
ATOM 2387 C CA . THR A 1 296 ? -23.142 17.077 7.260 1.00 90.75 296 THR A CA 1
ATOM 2388 C C . THR A 1 296 ? -22.229 18.198 6.742 1.00 90.75 296 THR A C 1
ATOM 2390 O O . THR A 1 296 ? -21.272 17.933 6.012 1.00 90.75 296 THR A O 1
ATOM 2393 N N . PRO A 1 297 ? -22.448 19.470 7.130 1.00 93.19 297 PRO A N 1
ATOM 2394 C CA . PRO A 1 297 ? -21.485 20.539 6.851 1.00 93.19 297 PRO A CA 1
ATOM 2395 C C . PRO A 1 297 ? -20.068 20.202 7.338 1.00 93.19 297 PRO A C 1
ATOM 2397 O O . PRO A 1 297 ? -19.098 20.463 6.631 1.00 93.19 297 PRO A O 1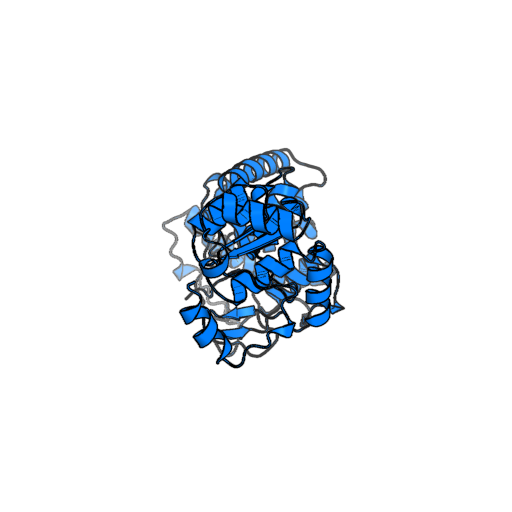
ATOM 2400 N N . THR A 1 298 ? -19.962 19.550 8.500 1.00 91.00 298 THR A N 1
ATOM 2401 C CA . THR A 1 298 ? -18.699 19.045 9.049 1.00 91.00 298 THR A CA 1
ATOM 2402 C C . THR A 1 298 ? -18.068 17.987 8.147 1.00 91.00 298 THR A C 1
ATOM 2404 O O . THR A 1 298 ? -16.869 18.054 7.900 1.00 91.00 298 THR A O 1
ATOM 2407 N N . TYR A 1 299 ? -18.850 17.043 7.607 1.00 94.56 299 TYR A N 1
ATOM 2408 C CA . TYR A 1 299 ? -18.350 16.069 6.630 1.00 94.56 299 TYR A CA 1
ATOM 2409 C C . TYR A 1 299 ? -17.732 16.769 5.415 1.00 94.56 299 TYR A C 1
ATOM 2411 O O . TYR A 1 299 ? -16.575 16.512 5.099 1.00 94.56 299 TYR A O 1
ATOM 2419 N N . ASN A 1 300 ? -18.459 17.702 4.791 1.00 95.44 300 ASN A N 1
ATOM 2420 C CA . ASN A 1 300 ? -17.988 18.402 3.590 1.00 95.44 300 ASN A CA 1
ATOM 2421 C C . ASN A 1 300 ? -16.701 19.199 3.859 1.00 95.44 300 ASN A C 1
ATOM 2423 O O . ASN A 1 300 ? -15.781 19.206 3.042 1.00 95.44 300 ASN A O 1
ATOM 2427 N N . GLU A 1 301 ? -16.618 19.861 5.018 1.00 97.06 301 GLU A N 1
ATOM 2428 C CA . GLU A 1 301 ? -15.416 20.589 5.426 1.00 97.06 301 GLU A CA 1
ATOM 2429 C C . GLU A 1 301 ? -14.217 19.644 5.594 1.00 97.06 301 GLU A C 1
ATOM 2431 O O . GLU A 1 301 ? -13.120 19.935 5.114 1.00 97.06 301 GLU A O 1
ATOM 2436 N N . LEU A 1 302 ? -14.417 18.499 6.251 1.00 97.56 302 LEU A N 1
ATOM 2437 C CA . LEU A 1 302 ? -13.356 17.523 6.490 1.00 97.56 302 LEU A CA 1
ATOM 2438 C C . LEU A 1 302 ? -12.946 16.773 5.222 1.00 97.56 302 LEU A C 1
ATOM 2440 O O . LEU A 1 302 ? -11.764 16.482 5.066 1.00 97.56 302 LEU A O 1
ATOM 2444 N N . GLU A 1 303 ? -13.875 16.493 4.310 1.00 98.06 303 GLU A N 1
ATOM 2445 C CA . GLU A 1 303 ? -13.575 15.907 3.003 1.00 98.06 303 GLU A CA 1
ATOM 2446 C C . GLU A 1 303 ? -12.713 16.857 2.167 1.00 98.06 303 GLU A C 1
ATOM 2448 O O . GLU A 1 303 ? -11.669 16.460 1.642 1.00 98.06 303 GLU A O 1
ATOM 2453 N N . GLN A 1 304 ? -13.094 18.136 2.109 1.00 98.38 304 GLN A N 1
ATOM 2454 C CA . GLN A 1 304 ? -12.307 19.158 1.428 1.00 98.38 304 GLN A CA 1
ATOM 2455 C C . GLN A 1 304 ? -10.921 19.314 2.066 1.00 98.38 304 GLN A C 1
ATOM 2457 O O . GLN A 1 304 ? -9.912 19.390 1.363 1.00 98.38 304 GLN A O 1
ATOM 2462 N N . LEU A 1 305 ? -10.843 19.291 3.396 1.00 98.69 305 LEU A N 1
ATOM 2463 C CA . LEU A 1 305 ? -9.573 19.355 4.107 1.00 98.69 305 LEU A CA 1
ATOM 2464 C C . LEU A 1 305 ? -8.698 18.122 3.835 1.00 98.69 305 LEU A C 1
ATOM 2466 O O . LEU A 1 305 ? -7.496 18.258 3.616 1.00 98.69 305 LEU A O 1
ATOM 2470 N N . LEU A 1 306 ? -9.284 16.922 3.821 1.00 98.75 306 LEU A N 1
ATOM 2471 C CA . LEU A 1 306 ? -8.591 15.676 3.496 1.00 98.75 306 LEU A CA 1
ATOM 2472 C C . LEU A 1 306 ? -8.047 15.707 2.063 1.00 98.75 306 LEU A C 1
ATOM 2474 O O . LEU A 1 306 ? -6.899 15.317 1.848 1.00 98.75 306 LEU A O 1
ATOM 2478 N N . ARG A 1 307 ? -8.827 16.230 1.108 1.00 98.75 307 ARG A N 1
ATOM 2479 C CA . ARG A 1 307 ? -8.404 16.460 -0.282 1.00 98.75 307 ARG A CA 1
ATOM 2480 C C . ARG A 1 307 ? -7.158 17.340 -0.350 1.00 98.75 307 ARG A C 1
ATOM 2482 O O . ARG A 1 307 ? -6.188 16.977 -1.009 1.00 98.75 307 ARG A O 1
ATOM 2489 N N . GLU A 1 308 ? -7.144 18.466 0.359 1.00 98.69 308 GLU A N 1
ATOM 2490 C CA . GLU A 1 308 ? -5.959 19.332 0.429 1.00 98.69 308 GLU A CA 1
ATOM 2491 C C . GLU A 1 308 ? -4.758 18.605 1.043 1.00 98.69 308 GLU A C 1
ATOM 2493 O O . GLU A 1 308 ? -3.642 18.688 0.534 1.00 98.69 308 GLU A O 1
ATOM 2498 N N . ARG A 1 309 ? -4.981 17.863 2.132 1.00 98.69 309 ARG A N 1
ATOM 2499 C CA . ARG A 1 309 ? -3.918 17.156 2.848 1.00 98.69 309 ARG A CA 1
ATOM 2500 C C . ARG A 1 309 ? -3.306 16.010 2.050 1.00 98.69 309 ARG A C 1
ATOM 2502 O O . ARG A 1 309 ? -2.096 15.826 2.128 1.00 98.69 309 ARG A O 1
ATOM 2509 N N . VAL A 1 310 ? -4.094 15.244 1.295 1.00 98.62 310 VAL A N 1
ATOM 2510 C CA . VAL A 1 310 ? -3.551 14.183 0.432 1.00 98.62 310 VAL A CA 1
ATOM 2511 C C . VAL A 1 310 ? -2.867 14.765 -0.807 1.00 98.62 310 VAL A C 1
ATOM 2513 O O . VAL A 1 310 ? -1.843 14.232 -1.231 1.00 98.62 310 VAL A O 1
ATOM 2516 N N . ALA A 1 311 ? -3.342 15.903 -1.332 1.00 98.56 311 ALA A N 1
ATOM 2517 C CA . ALA A 1 311 ? -2.690 16.605 -2.438 1.00 98.56 311 ALA A CA 1
ATOM 2518 C C . ALA A 1 311 ? -1.248 17.017 -2.100 1.00 98.56 311 ALA A C 1
ATOM 2520 O O . ALA A 1 311 ? -0.356 16.849 -2.925 1.00 98.56 311 ALA A O 1
ATOM 2521 N N . GLU A 1 312 ? -0.996 17.461 -0.863 1.00 98.38 312 GLU A N 1
ATOM 2522 C CA . GLU A 1 312 ? 0.352 17.773 -0.350 1.00 98.38 312 GLU A CA 1
ATOM 2523 C C . GLU A 1 312 ? 1.305 16.564 -0.358 1.00 98.38 312 GLU A C 1
ATOM 2525 O O . GLU A 1 312 ? 2.520 16.726 -0.237 1.00 98.38 312 GLU A O 1
ATOM 2530 N N . ARG A 1 313 ? 0.768 15.343 -0.455 1.00 98.00 313 ARG A N 1
ATOM 2531 C CA . ARG A 1 313 ? 1.545 14.100 -0.444 1.00 98.00 313 ARG A CA 1
ATOM 2532 C C . ARG A 1 313 ? 1.817 13.552 -1.838 1.00 98.00 313 ARG A C 1
ATOM 2534 O O . ARG A 1 313 ? 2.699 12.709 -1.966 1.00 98.00 313 ARG A O 1
ATOM 2541 N N . ILE A 1 314 ? 1.106 13.997 -2.875 1.00 97.94 314 ILE A N 1
ATOM 2542 C CA . ILE A 1 314 ? 1.328 13.524 -4.250 1.00 97.94 314 ILE A CA 1
ATOM 2543 C C . ILE A 1 314 ? 2.776 13.813 -4.668 1.00 97.94 314 ILE A C 1
ATOM 2545 O O . ILE A 1 314 ? 3.307 14.894 -4.429 1.00 97.94 314 ILE A O 1
ATOM 2549 N N . GLY A 1 315 ? 3.434 12.811 -5.255 1.00 96.25 315 GLY A N 1
ATOM 2550 C CA . GLY A 1 315 ? 4.843 12.884 -5.652 1.00 96.25 315 GLY A CA 1
ATOM 2551 C C . GLY A 1 315 ? 5.863 12.694 -4.520 1.00 96.25 315 GLY A C 1
ATOM 2552 O O . GLY A 1 315 ? 7.047 12.547 -4.812 1.00 96.25 315 GLY A O 1
ATOM 2553 N N . VAL A 1 316 ? 5.452 12.636 -3.245 1.00 97.56 316 VAL A N 1
ATOM 2554 C CA . VAL A 1 316 ? 6.380 12.337 -2.139 1.00 97.56 316 VAL A CA 1
ATOM 2555 C C . VAL A 1 316 ? 6.751 10.845 -2.167 1.00 97.56 316 VAL A C 1
ATOM 2557 O O . VAL A 1 316 ? 5.838 10.016 -2.068 1.00 97.56 316 VAL A O 1
ATOM 2560 N N . PRO A 1 317 ? 8.044 10.471 -2.266 1.00 96.56 317 PRO A N 1
ATOM 2561 C CA . PRO A 1 317 ? 8.461 9.068 -2.295 1.00 96.56 317 PRO A CA 1
ATOM 2562 C C . PRO A 1 317 ? 8.096 8.331 -1.004 1.00 96.56 317 PRO A C 1
ATOM 2564 O O . PRO A 1 317 ? 8.376 8.825 0.088 1.00 96.56 317 PRO A O 1
ATOM 2567 N N . VAL A 1 318 ? 7.481 7.156 -1.134 1.00 96.94 318 VAL A N 1
ATOM 2568 C CA . VAL A 1 318 ? 7.080 6.273 -0.027 1.00 96.94 318 VAL A CA 1
ATOM 2569 C C . VAL A 1 318 ? 7.123 4.807 -0.474 1.00 96.94 318 VAL A C 1
ATOM 2571 O O . VAL A 1 318 ? 7.241 4.530 -1.669 1.00 96.94 318 VAL A O 1
ATOM 2574 N N . ASP A 1 319 ? 7.039 3.874 0.476 1.00 96.81 319 ASP A N 1
ATOM 2575 C CA . ASP A 1 319 ? 6.943 2.441 0.178 1.00 96.81 319 ASP A CA 1
ATOM 2576 C C . ASP A 1 319 ? 5.599 2.050 -0.472 1.00 96.81 319 ASP A C 1
ATOM 2578 O O . ASP A 1 319 ? 4.666 2.853 -0.569 1.00 96.81 319 ASP A O 1
ATOM 2582 N N . ALA A 1 320 ? 5.503 0.799 -0.935 1.00 97.31 320 ALA A N 1
ATOM 2583 C CA . ALA A 1 320 ? 4.351 0.316 -1.694 1.00 97.31 320 ALA A CA 1
ATOM 2584 C C . ALA A 1 320 ? 3.030 0.391 -0.905 1.00 97.31 320 ALA A C 1
ATOM 2586 O O . ALA A 1 320 ? 2.015 0.810 -1.463 1.00 97.31 320 ALA A O 1
ATOM 2587 N N . ILE A 1 321 ? 3.026 0.032 0.387 1.00 97.06 321 ILE A N 1
ATOM 2588 C CA . ILE A 1 321 ? 1.801 0.059 1.204 1.00 97.06 321 ILE A CA 1
ATOM 2589 C C . ILE A 1 321 ? 1.353 1.496 1.495 1.00 97.06 321 ILE A C 1
ATOM 2591 O O . ILE A 1 321 ? 0.166 1.805 1.382 1.00 97.06 321 ILE A O 1
ATOM 2595 N N . SER A 1 322 ? 2.291 2.401 1.775 1.00 98.00 322 SER A N 1
ATOM 2596 C CA . SER A 1 322 ? 2.010 3.825 1.979 1.00 98.00 322 SER A CA 1
ATOM 2597 C C . SER A 1 322 ? 1.504 4.485 0.691 1.00 98.00 322 SER A C 1
ATOM 2599 O O . SER A 1 322 ? 0.582 5.304 0.724 1.00 98.00 322 SER A O 1
ATOM 2601 N N . LEU A 1 323 ? 2.058 4.104 -0.466 1.00 98.50 323 LEU A N 1
ATOM 2602 C CA . LEU A 1 323 ? 1.585 4.570 -1.768 1.00 98.50 323 LEU A CA 1
ATOM 2603 C C . LEU A 1 323 ? 0.172 4.055 -2.062 1.00 98.50 323 LEU A C 1
ATOM 2605 O O . LEU A 1 323 ? -0.681 4.838 -2.473 1.00 98.50 323 LEU A O 1
ATOM 2609 N N . ALA A 1 324 ? -0.111 2.779 -1.787 1.00 98.06 324 ALA A N 1
ATOM 2610 C CA . ALA A 1 324 ? -1.453 2.216 -1.921 1.00 98.06 324 ALA A CA 1
ATOM 2611 C C . ALA A 1 324 ? -2.470 2.954 -1.033 1.00 98.06 324 ALA A C 1
ATOM 2613 O O . ALA A 1 324 ? -3.525 3.363 -1.518 1.00 98.06 324 ALA A O 1
ATOM 2614 N N . MET A 1 325 ? -2.127 3.215 0.234 1.00 98.38 325 MET A N 1
ATOM 2615 C CA . MET A 1 325 ? -2.934 4.031 1.149 1.00 98.38 325 MET A CA 1
ATOM 2616 C C . MET A 1 325 ? -3.224 5.420 0.566 1.00 98.38 325 MET A C 1
ATOM 2618 O O . MET A 1 325 ? -4.380 5.842 0.530 1.00 98.38 325 MET A O 1
ATOM 2622 N N . ARG A 1 326 ? -2.205 6.114 0.042 1.00 98.62 326 ARG A N 1
ATOM 2623 C CA . ARG A 1 326 ? -2.372 7.426 -0.601 1.00 98.62 326 ARG A CA 1
ATOM 2624 C C . ARG A 1 326 ? -3.305 7.363 -1.808 1.00 98.62 326 ARG A C 1
ATOM 2626 O O . ARG A 1 326 ? -4.195 8.201 -1.917 1.00 98.62 326 ARG A O 1
ATOM 2633 N N . LEU A 1 327 ? -3.124 6.387 -2.698 1.00 98.62 327 LEU A N 1
ATOM 2634 C CA . LEU A 1 327 ? -3.949 6.228 -3.899 1.00 98.62 327 LEU A CA 1
ATOM 2635 C C . LEU A 1 327 ? -5.416 5.946 -3.553 1.00 98.62 327 LEU A C 1
ATOM 2637 O O . LEU A 1 327 ? -6.305 6.502 -4.196 1.00 98.62 327 LEU A O 1
ATOM 2641 N N . LEU A 1 328 ? -5.672 5.145 -2.515 1.00 98.38 328 LEU A N 1
ATOM 2642 C CA . LEU A 1 328 ? -7.023 4.890 -2.012 1.00 98.38 328 LEU A CA 1
ATOM 2643 C C . LEU A 1 328 ? -7.673 6.165 -1.461 1.00 98.38 328 LEU A C 1
ATOM 2645 O O . LEU A 1 328 ? -8.824 6.447 -1.793 1.00 98.38 328 LEU A O 1
ATOM 2649 N N . VAL A 1 329 ? -6.933 6.969 -0.689 1.00 98.62 329 VAL A N 1
ATOM 2650 C CA . VAL A 1 329 ? -7.428 8.266 -0.196 1.00 98.62 329 VAL A CA 1
ATOM 2651 C C . VAL A 1 329 ? -7.706 9.214 -1.359 1.00 98.62 329 VAL A C 1
ATOM 2653 O O . VAL A 1 329 ? -8.789 9.790 -1.408 1.00 98.62 329 VAL A O 1
ATOM 2656 N N . CYS A 1 330 ? -6.775 9.342 -2.314 1.00 98.62 330 CYS A N 1
ATOM 2657 C CA . CYS A 1 330 ? -6.962 10.138 -3.529 1.00 98.62 330 CYS A CA 1
ATOM 2658 C C . CYS A 1 330 ? -8.248 9.733 -4.251 1.00 98.62 330 CYS A C 1
ATOM 2660 O O . CYS A 1 330 ? -9.069 10.594 -4.552 1.00 98.62 330 CYS A O 1
ATOM 2662 N N . HIS A 1 331 ? -8.448 8.435 -4.485 1.00 97.81 331 HIS A N 1
ATOM 2663 C CA . HIS A 1 331 ? -9.648 7.929 -5.139 1.00 97.81 331 HIS A CA 1
ATOM 2664 C C . HIS A 1 331 ? -10.923 8.290 -4.367 1.00 97.81 331 HIS A C 1
ATOM 2666 O O . HIS A 1 331 ? -11.870 8.790 -4.973 1.00 97.81 331 HIS A O 1
ATOM 2672 N N . GLN A 1 332 ? -10.929 8.097 -3.043 1.00 96.88 332 GLN A N 1
ATOM 2673 C CA . GLN A 1 332 ? -12.075 8.408 -2.187 1.00 96.88 332 GLN A CA 1
ATOM 2674 C C . GLN A 1 332 ? -12.469 9.885 -2.268 1.00 96.88 332 GLN A C 1
ATOM 2676 O O . GLN A 1 332 ? -13.649 10.192 -2.372 1.00 96.88 332 GLN A O 1
ATOM 2681 N N . VAL A 1 333 ? -11.495 10.798 -2.276 1.00 97.19 333 VAL A N 1
ATOM 2682 C CA . VAL A 1 333 ? -11.755 12.237 -2.431 1.00 97.19 333 VAL A CA 1
ATOM 2683 C C . VAL A 1 333 ? -11.815 12.660 -3.904 1.00 97.19 333 V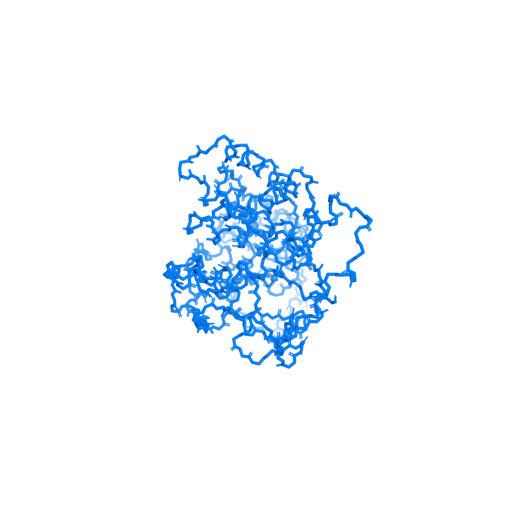AL A C 1
ATOM 2685 O O . VAL A 1 333 ? -11.635 13.826 -4.223 1.00 97.19 333 VAL A O 1
ATOM 2688 N N . GLY A 1 334 ? -12.028 11.757 -4.863 1.00 97.06 334 GLY A N 1
ATOM 2689 C CA . GLY A 1 334 ? -12.205 12.111 -6.279 1.00 97.06 334 GLY A CA 1
ATOM 2690 C C . GLY A 1 334 ? -10.975 12.733 -6.963 1.00 97.06 334 GLY A C 1
ATOM 2691 O O . GLY A 1 334 ? -11.117 13.509 -7.907 1.00 97.06 334 GLY A O 1
ATOM 2692 N N . MET A 1 335 ? -9.768 12.432 -6.488 1.00 97.69 335 MET A N 1
ATOM 2693 C CA . MET A 1 335 ? -8.491 12.776 -7.118 1.00 97.69 335 MET A CA 1
ATOM 2694 C C . MET A 1 335 ? -7.913 11.581 -7.890 1.00 97.69 335 MET A C 1
ATOM 2696 O O . MET A 1 335 ? -8.174 10.421 -7.574 1.00 97.69 335 MET A O 1
ATOM 2700 N N . ARG A 1 336 ? -7.090 11.863 -8.907 1.00 95.75 336 ARG A N 1
ATOM 2701 C CA . ARG A 1 336 ? -6.354 10.848 -9.676 1.00 95.75 336 ARG A CA 1
ATOM 2702 C C . ARG A 1 336 ? -4.860 11.145 -9.633 1.00 95.75 336 ARG A C 1
ATOM 2704 O O . ARG A 1 336 ? -4.441 12.205 -10.084 1.00 95.75 336 ARG A O 1
ATOM 2711 N N . ASP A 1 337 ? -4.080 10.198 -9.123 1.00 96.69 337 ASP A N 1
ATOM 2712 C CA . ASP A 1 337 ? -2.615 10.228 -9.135 1.00 96.69 337 ASP A CA 1
ATOM 2713 C C . ASP A 1 337 ? -2.100 9.131 -10.079 1.00 96.69 337 ASP A C 1
ATOM 2715 O O . ASP A 1 337 ? -1.809 8.007 -9.670 1.00 96.69 337 ASP A O 1
ATOM 2719 N N . THR A 1 338 ? -2.078 9.444 -11.378 1.00 96.69 338 THR A N 1
ATOM 2720 C CA . THR A 1 338 ? -1.687 8.494 -12.432 1.00 96.69 338 THR A CA 1
ATOM 2721 C C . THR A 1 338 ? -0.234 8.054 -12.283 1.00 96.69 338 THR A C 1
ATOM 2723 O O . THR A 1 338 ? 0.054 6.867 -12.394 1.00 96.69 338 THR A O 1
ATOM 2726 N N . LEU A 1 339 ? 0.667 8.989 -11.964 1.00 96.56 339 LEU A N 1
ATOM 2727 C CA . LEU A 1 339 ? 2.087 8.691 -11.767 1.00 96.56 339 LEU A CA 1
ATOM 2728 C C . LEU A 1 339 ? 2.301 7.808 -10.534 1.00 96.56 339 LEU A C 1
ATOM 2730 O O . LEU A 1 339 ? 3.093 6.870 -10.577 1.00 96.56 339 LEU A O 1
ATOM 2734 N N . GLY A 1 340 ? 1.571 8.063 -9.444 1.00 97.88 340 GLY A N 1
ATOM 2735 C CA . GLY A 1 340 ? 1.579 7.199 -8.267 1.00 97.88 340 GLY A CA 1
ATOM 2736 C C . GLY A 1 340 ? 1.073 5.789 -8.575 1.00 97.88 340 GLY A C 1
ATOM 2737 O O . GLY A 1 340 ? 1.661 4.816 -8.107 1.00 97.88 340 GLY A O 1
ATOM 2738 N N . LEU A 1 341 ? 0.031 5.650 -9.402 1.00 97.38 341 LEU A N 1
ATOM 2739 C CA . LEU A 1 341 ? -0.457 4.338 -9.832 1.00 97.38 341 LEU A CA 1
ATOM 2740 C C . LEU A 1 341 ? 0.570 3.599 -10.702 1.00 97.38 341 LEU A C 1
ATOM 2742 O O . LEU A 1 341 ? 0.850 2.433 -10.440 1.00 97.38 341 LEU A O 1
ATOM 2746 N N . GLU A 1 342 ? 1.161 4.263 -11.696 1.00 95.75 342 GLU A N 1
ATOM 2747 C CA . GLU A 1 342 ? 2.232 3.695 -12.530 1.00 95.75 342 GLU A CA 1
ATOM 2748 C C . GLU A 1 342 ? 3.427 3.246 -11.678 1.00 95.75 342 GLU A C 1
ATOM 2750 O O . GLU A 1 342 ? 3.936 2.136 -11.845 1.00 95.75 342 GLU A O 1
ATOM 2755 N N . MET A 1 343 ? 3.816 4.064 -10.697 1.00 96.50 343 MET A N 1
ATOM 2756 C CA . MET A 1 343 ? 4.865 3.739 -9.736 1.00 96.50 343 MET A CA 1
ATOM 2757 C C . MET A 1 343 ? 4.507 2.500 -8.906 1.00 96.50 343 MET A C 1
ATOM 2759 O O . MET A 1 343 ? 5.312 1.573 -8.829 1.00 96.50 343 MET A O 1
ATOM 2763 N N . LEU A 1 344 ? 3.297 2.426 -8.340 1.00 97.56 344 LEU A N 1
ATOM 2764 C CA . LEU A 1 344 ? 2.857 1.259 -7.571 1.00 97.56 344 LEU A CA 1
ATOM 2765 C C . LEU A 1 344 ? 2.847 -0.018 -8.426 1.00 97.56 344 LEU A C 1
ATOM 2767 O O . LEU A 1 344 ? 3.272 -1.075 -7.960 1.00 97.56 344 LEU A O 1
ATOM 2771 N N . LEU A 1 345 ? 2.399 0.069 -9.680 1.00 96.06 345 LEU A N 1
ATOM 2772 C CA . LEU A 1 345 ? 2.404 -1.060 -10.613 1.00 96.06 345 LEU A CA 1
ATOM 2773 C C . LEU A 1 345 ? 3.828 -1.505 -10.964 1.00 96.06 345 LEU A C 1
ATOM 2775 O O . LEU A 1 345 ? 4.092 -2.702 -11.029 1.00 96.06 345 LEU A O 1
ATOM 2779 N N . SER A 1 346 ? 4.762 -0.562 -11.113 1.00 94.19 346 SER A N 1
ATOM 2780 C CA . SER A 1 346 ? 6.175 -0.865 -11.377 1.00 94.19 346 SER A CA 1
ATOM 2781 C C . SER A 1 346 ? 6.870 -1.605 -10.223 1.00 94.19 346 SER A C 1
ATOM 2783 O O . SER A 1 346 ? 7.843 -2.331 -10.444 1.00 94.19 346 SER A O 1
ATOM 2785 N N . MET A 1 347 ? 6.357 -1.454 -8.996 1.00 95.94 347 MET A N 1
ATOM 2786 C CA . MET A 1 347 ? 6.868 -2.126 -7.800 1.00 95.94 347 MET A CA 1
ATOM 2787 C C . MET A 1 347 ? 6.379 -3.574 -7.669 1.00 95.94 347 MET A C 1
ATOM 2789 O O . MET A 1 347 ? 6.963 -4.311 -6.873 1.00 95.94 347 MET A O 1
ATOM 2793 N N . GLN A 1 348 ? 5.341 -3.992 -8.409 1.00 97.25 348 GLN A N 1
ATOM 2794 C CA . GLN A 1 348 ? 4.796 -5.346 -8.295 1.00 97.25 348 GLN A CA 1
ATOM 2795 C C . GLN A 1 348 ? 5.875 -6.379 -8.636 1.00 97.25 348 GLN A C 1
ATOM 2797 O O . GLN A 1 348 ? 6.576 -6.241 -9.637 1.00 97.25 348 GLN A O 1
ATOM 2802 N N . GLN A 1 349 ? 6.026 -7.384 -7.780 1.00 96.00 349 GLN A N 1
ATOM 2803 C CA . GLN A 1 349 ? 7.033 -8.435 -7.878 1.00 96.00 349 GLN A CA 1
ATOM 2804 C C . GLN A 1 349 ? 6.587 -9.563 -8.825 1.00 96.00 349 GLN A C 1
ATOM 2806 O O . GLN A 1 349 ? 5.387 -9.719 -9.073 1.00 96.00 349 GLN A O 1
ATOM 2811 N N . PRO A 1 350 ? 7.524 -10.391 -9.332 1.00 95.38 350 PRO A N 1
ATOM 2812 C CA . PRO A 1 350 ? 7.201 -11.519 -10.212 1.00 95.38 350 PRO A CA 1
ATOM 2813 C C . PRO A 1 350 ? 6.186 -12.523 -9.645 1.00 95.38 350 PRO A C 1
ATOM 2815 O O . PRO A 1 350 ? 5.459 -13.162 -10.402 1.00 95.38 350 PRO A O 1
ATOM 2818 N N . ASP A 1 351 ? 6.118 -12.672 -8.322 1.00 95.44 351 ASP A N 1
ATOM 2819 C CA . ASP A 1 351 ? 5.153 -13.546 -7.645 1.00 95.44 351 ASP A CA 1
ATOM 2820 C C . ASP A 1 351 ? 3.726 -12.962 -7.583 1.00 95.44 351 ASP A C 1
ATOM 2822 O O . ASP A 1 351 ? 2.786 -13.681 -7.236 1.00 95.44 351 ASP A O 1
ATOM 2826 N N . GLY A 1 352 ? 3.565 -11.690 -7.967 1.00 96.25 352 GLY A N 1
ATOM 2827 C CA . GLY A 1 352 ? 2.330 -10.913 -7.947 1.00 96.25 352 GLY A CA 1
ATOM 2828 C C . GLY A 1 352 ? 2.159 -10.016 -6.718 1.00 96.25 352 GLY A C 1
ATOM 2829 O O . GLY A 1 352 ? 1.208 -9.232 -6.690 1.00 96.25 352 GLY A O 1
ATOM 2830 N N . GLY A 1 353 ? 3.058 -10.102 -5.734 1.00 96.25 353 GLY A N 1
ATOM 2831 C CA . GLY A 1 353 ? 3.054 -9.287 -4.522 1.00 96.25 353 GLY A CA 1
ATOM 2832 C C . GLY A 1 353 ? 3.746 -7.933 -4.696 1.00 96.25 353 GLY A C 1
ATOM 2833 O O . GLY A 1 353 ? 4.050 -7.497 -5.805 1.00 96.25 353 GLY A O 1
ATOM 2834 N N . TRP A 1 354 ? 4.017 -7.260 -3.580 1.00 96.81 354 TRP A N 1
ATOM 2835 C CA . TRP A 1 354 ? 4.757 -5.995 -3.524 1.00 96.81 354 TRP A CA 1
ATOM 2836 C C . TRP A 1 354 ? 5.886 -6.083 -2.489 1.00 96.81 354 TRP A C 1
ATOM 2838 O O . TRP A 1 354 ? 5.801 -6.905 -1.574 1.00 96.81 354 TRP A O 1
ATOM 2848 N N . PRO A 1 355 ? 6.936 -5.246 -2.605 1.00 95.25 355 PRO A N 1
ATOM 2849 C CA . PRO A 1 355 ? 7.971 -5.136 -1.589 1.00 95.25 355 PRO A CA 1
ATOM 2850 C C . PRO A 1 355 ? 7.380 -4.897 -0.204 1.00 95.25 355 PRO A C 1
ATOM 2852 O O . PRO A 1 355 ? 6.379 -4.190 -0.058 1.00 95.25 355 PRO A O 1
ATOM 2855 N N . LEU A 1 356 ? 8.052 -5.434 0.813 1.00 93.12 356 LEU A N 1
ATOM 2856 C CA . LEU A 1 356 ? 7.714 -5.157 2.203 1.00 93.12 356 LEU A CA 1
ATOM 2857 C C . LEU A 1 356 ? 7.758 -3.645 2.464 1.00 93.12 356 LEU A C 1
ATOM 2859 O O . LEU A 1 356 ? 8.728 -2.969 2.118 1.00 93.12 356 LEU A O 1
ATOM 2863 N N . GLY A 1 357 ? 6.701 -3.137 3.089 1.00 93.12 357 GLY A N 1
ATOM 2864 C CA . GLY A 1 357 ? 6.590 -1.760 3.557 1.00 93.12 357 GLY A CA 1
ATOM 2865 C C . GLY A 1 357 ? 6.299 -1.714 5.052 1.00 93.12 357 GLY A C 1
ATOM 2866 O O . GLY A 1 357 ? 5.971 -2.733 5.664 1.00 93.12 357 GLY A O 1
ATOM 2867 N N . THR A 1 358 ? 6.431 -0.536 5.655 1.00 91.88 358 THR A N 1
ATOM 2868 C CA . THR A 1 358 ? 6.251 -0.383 7.105 1.00 91.88 358 THR A CA 1
ATOM 2869 C C . THR A 1 358 ? 4.877 0.188 7.411 1.00 91.88 358 THR A C 1
ATOM 2871 O O . THR A 1 358 ? 4.632 1.373 7.205 1.00 91.88 358 THR A O 1
ATOM 2874 N N . ILE A 1 359 ? 3.988 -0.641 7.959 1.00 88.81 359 ILE A N 1
ATOM 2875 C CA . ILE A 1 359 ? 2.657 -0.193 8.387 1.00 88.81 359 ILE A CA 1
ATOM 2876 C C . ILE A 1 359 ? 2.676 0.408 9.800 1.00 88.81 359 ILE A C 1
ATOM 2878 O O . ILE A 1 359 ? 2.114 1.477 10.018 1.00 88.81 359 ILE A O 1
ATOM 2882 N N . TYR A 1 360 ? 3.378 -0.222 10.741 1.00 87.44 360 TYR A N 1
ATOM 2883 C CA . TYR A 1 360 ? 3.495 0.234 12.124 1.00 87.44 360 TYR A CA 1
ATOM 2884 C C . TYR A 1 360 ? 4.865 -0.119 12.710 1.00 87.44 360 TYR A C 1
ATOM 2886 O O . TYR A 1 360 ? 5.639 -0.896 12.149 1.00 87.44 360 TYR A O 1
ATOM 2894 N N . HIS A 1 361 ? 5.167 0.458 13.867 1.00 84.12 361 HIS A N 1
ATOM 2895 C CA . HIS A 1 361 ? 6.405 0.265 14.612 1.00 84.12 361 HIS A CA 1
ATOM 2896 C C . HIS A 1 361 ? 6.070 0.048 16.086 1.00 84.12 361 HIS A C 1
ATOM 2898 O O . HIS A 1 361 ? 5.187 0.703 16.640 1.00 84.12 361 HIS A O 1
ATOM 2904 N N . TYR A 1 362 ? 6.760 -0.901 16.726 1.00 68.62 362 TYR A N 1
ATOM 2905 C CA . TYR A 1 362 ? 6.622 -1.088 18.167 1.00 68.62 362 TYR A CA 1
ATOM 2906 C C . TYR A 1 362 ? 7.121 0.174 18.859 1.00 68.62 362 TYR A C 1
ATOM 2908 O O . TYR A 1 362 ? 8.295 0.529 18.733 1.00 68.62 362 TYR A O 1
ATOM 2916 N N . ALA A 1 363 ? 6.241 0.841 19.603 1.00 55.44 363 ALA A N 1
ATOM 2917 C CA . ALA A 1 363 ? 6.670 1.921 20.470 1.00 55.44 363 ALA A CA 1
ATOM 2918 C C . ALA A 1 363 ? 7.638 1.347 21.511 1.00 55.44 363 ALA A C 1
ATOM 2920 O O . ALA A 1 363 ? 7.240 0.566 22.377 1.00 55.44 363 ALA A O 1
ATOM 2921 N N . SER A 1 364 ? 8.909 1.734 21.405 1.00 45.44 364 SER A N 1
ATOM 2922 C CA . SER A 1 364 ? 9.912 1.493 22.438 1.00 45.44 364 SER A CA 1
ATOM 2923 C C . SER A 1 364 ? 9.570 2.226 23.714 1.00 45.44 364 SER A C 1
ATOM 2925 O O . SER A 1 364 ? 8.936 3.321 23.671 1.00 45.44 364 SER A O 1
#

Organism: Aspergillus niger (NCBI:txid5061)

Radius of gyration: 27.15 Å; chains: 1; bounding box: 64×45×87 Å

Sequence (364 aa):
MSCKDFEKVQGYSIDWNIFDGIFISGDMGISKPELRFFSHILDRLQLAPSEVIVVDHNTDNVLTAISMGMSAVLANSPDDVQRSLVNYIERNPTERGRKFLERNAKNMHSVTHTGVLIRENFAQLMILEATGDSTLVDIKPHATTWNYFIDKPVLTQKNFPDDLDTTSLGLTITNATPEVANQSRLYFLYYRIFRLLVLLYHSPSTNVHALSTKEESGGQTFFTDFKNRVDPVVCCNVLSLFYQYGRGEEVSDTFDWVQLVLRRRAYIHGTAFYPSPEAFLFFFSRLLRRLESPPTPTYNELEQLLRERVAERIGVPVDAISLAMRLLVCHQVGMRDTLGLEMLLSMQQPDGGWPLGTIYHYAS

InterPro domains:
  IPR023214 HAD superfamily [G3DSA:3.40.50.1000] (4-90)
  IPR036412 HAD-like superfamily [SSF56784] (17-83)

pLDDT: mean 85.94, std 17.1, range [27.0, 98.75]

Secondary structure (DSSP, 8-state):
--HHHHHHHHTS---GGG-S----HHHHT--TT-HHHHHHHHHHHT--GGG-EEEES-HHHHHHHHHTT-EEEE-SSHHHHHHHHHHHH---HHHHHHHHHHHTTTT--EE-TT--EE-BHHHHHHHHHHH--TTS------SS--BSBSSS-SSS-SSPPB-HHHHHHHHHHTT--HHHHHHT-HHHHHHHHHHHHHHHHH-TT--GGGG----SSS--SSS--------HHHHHHHHHHHHHTT-GGGGHHHHHHHHHHHHHTTTBTB-SS--SHHHHHHHHHHHHGGGTTTTPHHHHHHHHHHHHHHHTTTT----HHHHHHHHHHHHHTT---HHHHHHHHHT--TTS------------

Foldseek 3Di:
DAPVVVVVVVPDPDPPVVDPDDDDCNVVVHDPPDLVVVVVVCVVVVHQLCVDEAEECDPSNCVSSVVSVHHYFNPPDPQLVQLQVCLSPVVCLPVLLVLLLVVCAQNPFDADPVGHTAAFAQVLLVVCQVPVDPRRGDHDDDQAFDQRGPDQDDPDDRDGDGDLQSRLSRCLSVVPDLVSLVVNCSLVVCCVLVVLVVCCVVPVPDDPVVPPDPDPDDDDDDPDPPDSFDWLLSLLSNCQSCLVSVNNVSCVVSVVVNLVCLVVVVCPCHGLWFRHSLSSLLSNLSSLVSCVVPNDPVSVVVLVSSQVVLVVCQPPDFFLVSLVSSQVSCVSSPHDRPVSVVVSSSQQGPSSHGDDHDGTDPRD